Protein AF-A0A843L554-F1 (afdb_monomer)

pLDDT: mean 90.58, std 11.45, range [27.89, 98.12]

Radius of gyration: 24.34 Å; Cα contacts (8 Å, |Δi|>4): 658; chains: 1; bounding box: 63×34×76 Å

Structure (mmCIF, N/CA/C/O backbone):
data_AF-A0A843L554-F1
#
_entry.id   AF-A0A843L554-F1
#
loop_
_atom_site.group_PDB
_atom_site.id
_atom_site.type_symbol
_atom_site.label_atom_id
_atom_site.label_alt_id
_atom_site.label_comp_id
_atom_site.label_asym_id
_atom_site.label_entity_id
_atom_site.label_seq_id
_atom_site.pdbx_PDB_ins_code
_atom_site.Cartn_x
_atom_site.Cartn_y
_atom_site.Cartn_z
_atom_site.occupancy
_atom_site.B_iso_or_equiv
_atom_site.auth_seq_id
_atom_site.auth_comp_id
_atom_site.auth_asym_id
_atom_site.auth_atom_id
_atom_site.pdbx_PDB_model_num
ATOM 1 N N . MET A 1 1 ? -17.858 -9.908 -24.065 1.00 27.89 1 MET A N 1
ATOM 2 C CA . MET A 1 1 ? -17.386 -8.551 -23.697 1.00 27.89 1 MET A CA 1
ATOM 3 C C . MET A 1 1 ? -17.899 -8.226 -22.299 1.00 27.89 1 MET A C 1
ATOM 5 O O . MET A 1 1 ? -19.102 -8.367 -22.094 1.00 27.89 1 MET A O 1
ATOM 9 N N . PRO A 1 2 ? -17.053 -7.865 -21.320 1.00 30.73 2 PRO A N 1
ATOM 10 C CA . PRO A 1 2 ? -17.548 -7.454 -20.011 1.00 30.73 2 PRO A CA 1
ATOM 11 C C . PRO A 1 2 ? -18.314 -6.136 -20.176 1.00 30.73 2 PRO A C 1
ATOM 13 O O . PRO A 1 2 ? -17.756 -5.142 -20.637 1.00 30.73 2 PRO A O 1
ATOM 16 N N . LYS A 1 3 ? -19.614 -6.155 -19.859 1.00 29.89 3 LYS A N 1
ATOM 17 C CA . LYS A 1 3 ? -20.485 -4.975 -19.901 1.00 29.89 3 LYS A CA 1
ATOM 18 C C . LYS A 1 3 ? -19.871 -3.886 -19.015 1.00 29.89 3 LYS A C 1
ATOM 20 O O . LYS A 1 3 ? -19.661 -4.121 -17.825 1.00 29.89 3 LYS A O 1
ATOM 25 N N . GLN A 1 4 ? -19.578 -2.715 -19.582 1.00 36.91 4 GLN A N 1
ATOM 26 C CA . GLN A 1 4 ? -19.238 -1.525 -18.802 1.00 36.91 4 GLN A CA 1
ATOM 27 C C . GLN A 1 4 ? -20.453 -1.182 -17.932 1.00 36.91 4 GLN A C 1
ATOM 29 O O . GLN A 1 4 ? -21.452 -0.666 -18.423 1.00 36.91 4 GLN A O 1
ATOM 34 N N . LYS A 1 5 ? -20.403 -1.540 -16.645 1.00 45.06 5 LYS A N 1
ATOM 35 C CA . LYS A 1 5 ? -21.434 -1.152 -15.680 1.00 45.06 5 LYS A CA 1
ATOM 36 C C . LYS A 1 5 ? -21.307 0.351 -15.453 1.00 45.06 5 LYS A C 1
ATOM 38 O O . LYS A 1 5 ? -20.218 0.824 -15.119 1.00 45.06 5 LYS A O 1
ATOM 43 N N . GLN A 1 6 ? -22.396 1.083 -15.691 1.00 42.22 6 GLN A N 1
ATOM 44 C CA . GLN A 1 6 ? -22.502 2.509 -15.387 1.00 42.22 6 GLN A CA 1
ATOM 45 C C . GLN A 1 6 ? -22.019 2.755 -13.954 1.00 42.22 6 GLN A C 1
ATOM 47 O O . GLN A 1 6 ? -22.401 2.056 -13.013 1.00 42.22 6 GLN A O 1
ATOM 52 N N . ARG A 1 7 ? -21.081 3.694 -13.818 1.00 51.69 7 ARG A N 1
ATOM 53 C CA . ARG A 1 7 ? -20.386 3.987 -12.568 1.00 51.69 7 ARG A CA 1
ATOM 54 C C . ARG A 1 7 ? -21.210 4.971 -11.749 1.00 51.69 7 ARG A C 1
ATOM 56 O O . ARG A 1 7 ? -20.863 6.146 -11.693 1.00 51.69 7 ARG A O 1
ATOM 63 N N . ASP A 1 8 ? -22.241 4.496 -11.064 1.00 51.75 8 ASP A N 1
ATOM 64 C CA . ASP A 1 8 ? -22.884 5.296 -10.019 1.00 51.75 8 ASP A CA 1
ATOM 65 C C . ASP A 1 8 ? -21.956 5.405 -8.800 1.00 51.75 8 ASP A C 1
ATOM 67 O O . ASP A 1 8 ? -22.099 4.707 -7.795 1.00 51.75 8 ASP A O 1
ATOM 71 N N . GLY A 1 9 ? -20.960 6.294 -8.896 1.00 57.72 9 GLY A N 1
ATOM 72 C CA . GLY A 1 9 ? -20.169 6.736 -7.750 1.00 57.72 9 GLY A CA 1
ATOM 73 C C . GLY A 1 9 ? -18.749 6.190 -7.594 1.00 57.72 9 GLY A C 1
ATOM 74 O O . GLY A 1 9 ? -18.181 6.339 -6.514 1.00 57.72 9 GLY A O 1
ATOM 75 N N . GLY A 1 10 ? -18.176 5.565 -8.628 1.00 65.19 10 GLY A N 1
ATOM 76 C CA . GLY A 1 10 ? -16.751 5.203 -8.652 1.00 65.19 10 GLY A CA 1
ATOM 77 C C . GLY A 1 10 ? -15.825 6.413 -8.836 1.00 65.19 10 GLY A C 1
ATOM 78 O O . GLY A 1 10 ? -16.311 7.544 -8.902 1.00 65.19 10 GLY A O 1
ATOM 79 N N . PRO A 1 11 ? -14.491 6.220 -8.938 1.00 70.12 11 PRO A N 1
ATOM 80 C CA . PRO A 1 11 ? -13.613 7.320 -9.320 1.00 70.12 11 PRO A CA 1
ATOM 81 C C . PRO A 1 11 ? -14.128 7.951 -10.622 1.00 70.12 11 PRO A C 1
ATOM 83 O O . PRO A 1 11 ? -14.521 7.229 -11.542 1.00 70.12 11 PRO A O 1
ATOM 86 N N . ILE A 1 12 ? -14.191 9.282 -10.621 1.00 74.50 12 ILE A N 1
ATOM 87 C CA . ILE A 1 12 ? -14.639 10.145 -11.710 1.00 74.50 12 ILE A CA 1
ATOM 88 C C . ILE A 1 12 ? -13.388 10.514 -12.485 1.00 74.50 12 ILE A C 1
ATOM 90 O O . ILE A 1 12 ? -12.468 11.111 -11.925 1.00 74.50 12 ILE A O 1
ATOM 94 N N . GLN A 1 13 ? -13.331 10.160 -13.756 1.00 74.06 13 GLN A N 1
ATOM 95 C CA . GLN A 1 13 ? -12.178 10.461 -14.578 1.00 74.06 13 GLN A CA 1
ATOM 96 C C . GLN A 1 13 ? -12.573 11.314 -15.763 1.00 74.06 13 GLN A C 1
ATOM 98 O O . GLN A 1 13 ? -13.576 11.059 -16.426 1.00 74.06 13 GLN A O 1
ATOM 103 N N . THR A 1 14 ? -11.746 12.314 -16.018 1.00 79.00 14 THR A N 1
ATOM 104 C CA . THR A 1 14 ? -11.766 13.096 -17.244 1.00 79.00 14 THR A CA 1
ATOM 105 C C . THR A 1 14 ? -10.418 12.943 -17.936 1.00 79.00 14 THR A C 1
ATOM 107 O O . THR A 1 14 ? -9.479 12.359 -17.388 1.00 79.00 14 THR A O 1
ATOM 110 N N . LYS A 1 15 ? -10.299 13.519 -19.132 1.00 76.06 15 LYS A N 1
ATOM 111 C CA . LYS A 1 15 ? -9.016 13.620 -19.837 1.00 76.06 15 LYS A CA 1
ATOM 112 C C . LYS A 1 15 ? -7.966 14.439 -19.077 1.00 76.06 15 LYS A C 1
ATOM 114 O O . LYS A 1 15 ? -6.781 14.244 -19.307 1.00 76.06 15 LYS A O 1
ATOM 119 N N . GLU A 1 16 ? -8.393 15.336 -18.189 1.00 83.75 16 GLU A N 1
ATOM 120 C CA . GLU A 1 16 ? -7.517 16.283 -17.485 1.00 83.75 16 GLU A CA 1
ATOM 121 C C . GLU A 1 16 ? -7.124 15.811 -16.083 1.00 83.75 16 GLU A C 1
ATOM 123 O O . GLU A 1 16 ? -6.050 16.148 -15.593 1.00 83.75 16 GLU A O 1
ATOM 128 N N . LYS A 1 17 ? -8.000 15.061 -15.402 1.00 85.94 17 LYS A N 1
ATOM 129 C CA . LYS A 1 17 ? -7.751 14.609 -14.030 1.00 85.94 17 LYS A CA 1
ATOM 130 C C . LYS A 1 17 ? -8.508 13.343 -13.665 1.00 85.94 17 LYS A C 1
ATOM 132 O O . LYS A 1 17 ? -9.655 13.132 -14.060 1.00 85.94 17 LYS A O 1
ATOM 137 N N . ALA A 1 18 ? -7.879 12.540 -12.814 1.00 85.69 18 ALA A N 1
ATOM 138 C CA . ALA A 1 18 ? -8.555 11.492 -12.066 1.00 85.69 18 ALA A CA 1
ATOM 139 C C . ALA A 1 18 ? -9.010 12.055 -10.713 1.00 85.69 18 ALA A C 1
ATOM 141 O O . ALA A 1 18 ? -8.246 12.732 -10.023 1.00 85.69 18 ALA A O 1
ATOM 142 N N . LYS A 1 19 ? -10.259 11.777 -10.337 1.00 87.81 19 LYS A N 1
ATOM 143 C CA . LYS A 1 19 ? -10.894 12.286 -9.122 1.00 87.81 19 LYS A CA 1
ATOM 144 C C . LYS A 1 19 ? -11.596 11.169 -8.362 1.00 87.81 19 LYS A C 1
ATOM 146 O O . LYS A 1 19 ? -12.221 10.284 -8.937 1.00 87.81 19 LYS A O 1
ATOM 151 N N . LEU A 1 20 ? -11.506 11.208 -7.041 1.00 85.56 20 LEU A N 1
ATOM 152 C CA . LEU A 1 20 ? -11.955 10.116 -6.185 1.00 85.56 20 LEU A CA 1
ATOM 153 C C . LEU A 1 20 ? -12.361 10.640 -4.812 1.00 85.56 20 LEU A C 1
ATOM 155 O O . LEU A 1 20 ? -11.555 11.275 -4.136 1.00 85.56 20 LEU A O 1
ATOM 159 N N . LEU A 1 21 ? -13.579 10.328 -4.370 1.00 88.12 21 LEU A N 1
ATOM 160 C CA . LEU A 1 21 ? -13.998 10.590 -2.996 1.00 88.12 21 LEU A CA 1
ATOM 161 C C . LEU A 1 21 ? -13.426 9.514 -2.070 1.00 88.12 21 LEU A C 1
ATOM 163 O O . LEU A 1 21 ? -13.753 8.334 -2.183 1.00 88.12 21 LEU A O 1
ATOM 167 N N . SER A 1 22 ? -12.581 9.914 -1.128 1.00 89.81 22 SER A N 1
ATOM 168 C CA . SER A 1 22 ? -12.061 9.015 -0.100 1.00 89.81 22 SER A CA 1
ATOM 169 C C . SER A 1 22 ? -11.801 9.777 1.190 1.00 89.81 22 SER A C 1
ATOM 171 O O . SER A 1 22 ? -11.958 10.995 1.260 1.00 89.81 22 SER A O 1
ATOM 173 N N . ILE A 1 23 ? -11.370 9.062 2.229 1.00 92.12 23 ILE A N 1
ATOM 174 C CA . ILE A 1 23 ? -10.685 9.751 3.318 1.00 92.12 23 ILE A CA 1
ATOM 175 C C . ILE A 1 23 ? -9.334 10.260 2.798 1.00 92.12 23 ILE A C 1
ATOM 177 O O . ILE A 1 23 ? -8.691 9.596 1.977 1.00 92.12 23 ILE A O 1
ATOM 181 N N . ALA A 1 24 ? -8.919 11.426 3.270 1.00 90.69 24 ALA A N 1
ATOM 182 C CA . ALA A 1 24 ? -7.599 11.995 3.067 1.00 90.69 24 ALA A CA 1
ATOM 183 C C . ALA A 1 24 ? -7.011 12.324 4.437 1.00 90.69 24 ALA A C 1
ATOM 185 O O . ALA A 1 24 ? -7.675 12.946 5.269 1.00 90.69 24 ALA A O 1
ATOM 186 N N . ILE A 1 25 ? -5.781 11.870 4.668 1.00 92.62 25 ILE A N 1
ATOM 187 C CA . ILE A 1 25 ? -5.070 12.064 5.929 1.00 92.62 25 ILE A CA 1
ATOM 188 C C . ILE A 1 25 ? -3.929 13.051 5.688 1.00 92.62 25 ILE A C 1
ATOM 190 O O . ILE A 1 25 ? -3.092 12.830 4.811 1.00 92.62 25 ILE A O 1
ATOM 194 N N . ASP A 1 26 ? -3.922 14.144 6.445 1.00 93.62 26 ASP A N 1
ATOM 195 C CA . ASP A 1 26 ? -2.820 15.100 6.500 1.00 93.62 26 ASP A CA 1
ATOM 196 C C . ASP A 1 26 ? -1.695 14.510 7.359 1.00 93.62 26 ASP A C 1
ATOM 198 O O . ASP A 1 26 ? -1.799 14.425 8.584 1.00 93.62 26 ASP A O 1
ATOM 202 N N . GLU A 1 27 ? -0.619 14.077 6.704 1.00 90.81 27 GLU A N 1
ATOM 203 C CA . GLU A 1 27 ? 0.528 13.442 7.358 1.00 90.81 27 GLU A CA 1
ATOM 204 C C . GLU A 1 27 ? 1.276 14.380 8.309 1.00 90.81 27 GLU A C 1
ATOM 206 O O . GLU A 1 27 ? 1.895 13.894 9.249 1.00 90.81 27 GLU A O 1
ATOM 211 N N . LYS A 1 28 ? 1.188 15.705 8.118 1.00 93.56 28 LYS A N 1
ATOM 212 C CA . LYS A 1 28 ? 1.843 16.678 9.004 1.00 93.56 28 LYS A CA 1
ATOM 213 C C . LYS A 1 28 ? 1.089 16.860 10.321 1.00 93.56 28 LYS A C 1
ATOM 215 O O . LYS A 1 28 ? 1.696 17.204 11.328 1.00 93.56 28 LYS A O 1
ATOM 220 N N . ARG A 1 29 ? -0.232 16.644 10.320 1.00 95.69 29 ARG A N 1
ATOM 221 C CA . ARG A 1 29 ? -1.083 16.771 11.521 1.00 95.69 29 ARG A CA 1
ATOM 222 C C . ARG A 1 29 ? -1.339 15.444 12.221 1.00 95.69 29 ARG A C 1
ATOM 224 O O . ARG A 1 29 ? -1.590 15.419 13.423 1.00 95.69 29 ARG A O 1
ATOM 231 N N . CYS A 1 30 ? -1.350 14.346 11.471 1.00 94.44 30 CYS A N 1
ATOM 232 C CA . CYS A 1 30 ? -1.660 13.028 12.001 1.00 94.44 30 CYS A CA 1
ATOM 233 C C . CYS A 1 30 ? -0.537 12.536 12.924 1.00 94.44 30 CYS A C 1
ATOM 235 O O . CYS A 1 30 ? 0.555 12.211 12.469 1.00 94.44 30 CYS A O 1
ATOM 237 N N . ASP A 1 31 ? -0.841 12.378 14.210 1.00 92.81 31 ASP A N 1
ATOM 238 C CA . ASP A 1 31 ? 0.060 11.776 15.207 1.00 92.81 31 ASP A CA 1
ATOM 239 C C . ASP A 1 31 ? 0.169 10.242 15.100 1.00 92.81 31 ASP A C 1
ATOM 241 O O . ASP A 1 31 ? 0.882 9.593 15.872 1.00 92.81 31 ASP A O 1
ATOM 245 N N . LYS A 1 32 ? -0.577 9.652 14.154 1.00 93.62 32 LYS A N 1
ATOM 246 C CA . LYS A 1 32 ? -0.702 8.209 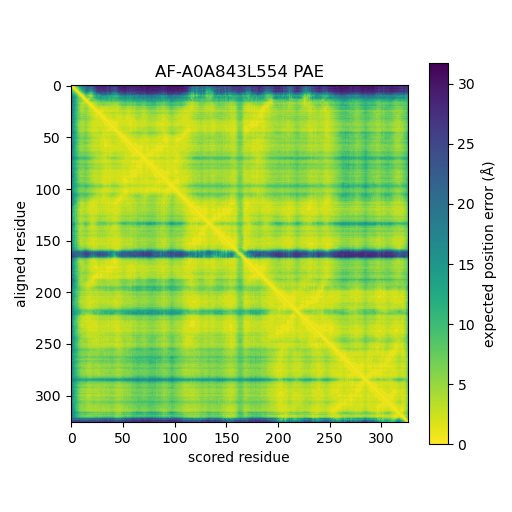13.935 1.00 93.62 32 LYS A CA 1
ATOM 247 C C . LYS A 1 32 ? -1.026 7.453 15.229 1.00 93.62 32 LYS A C 1
ATOM 249 O O . LYS A 1 32 ? -0.566 6.329 15.405 1.00 93.62 32 LYS A O 1
ATOM 254 N N . GLY A 1 33 ? -1.836 8.023 16.126 1.00 93.38 33 GLY A N 1
ATOM 255 C CA . GLY A 1 33 ? -2.210 7.352 17.375 1.00 93.38 33 GLY A CA 1
ATOM 256 C C . GLY A 1 33 ? -3.077 6.104 17.171 1.00 93.38 33 GLY A C 1
ATOM 257 O O . GLY A 1 33 ? -3.097 5.218 18.017 1.00 93.38 33 GLY A O 1
ATOM 258 N N . GLY A 1 34 ? -3.779 5.995 16.038 1.00 94.19 34 GLY A N 1
ATOM 259 C CA . GLY A 1 34 ? -4.582 4.816 15.682 1.00 94.19 34 GLY A CA 1
ATOM 260 C C . GLY A 1 34 ? -6.033 4.860 16.171 1.00 94.19 34 GLY A C 1
ATOM 261 O O . GLY A 1 34 ? -6.811 3.971 15.862 1.00 94.19 34 GLY A O 1
ATOM 262 N N . ARG A 1 35 ? -6.470 5.920 16.857 1.00 94.94 35 ARG A N 1
ATOM 263 C CA . ARG A 1 35 ? -7.858 6.065 17.348 1.00 94.94 35 ARG A CA 1
ATOM 264 C C . ARG A 1 35 ? -8.930 5.803 16.278 1.00 94.94 35 ARG A C 1
ATOM 266 O O . ARG A 1 35 ? -9.942 5.164 16.541 1.00 94.94 35 ARG A O 1
ATOM 273 N N . CYS A 1 36 ? -8.688 6.252 15.049 1.00 96.00 36 CYS A N 1
ATOM 274 C CA . CYS A 1 36 ? -9.594 6.059 13.919 1.00 96.00 36 CYS A CA 1
ATOM 275 C C . CYS A 1 36 ? -9.759 4.591 13.485 1.00 96.00 36 CYS A C 1
ATOM 277 O O . CYS A 1 36 ? -10.777 4.284 12.871 1.00 96.00 36 CYS A O 1
ATOM 279 N N . THR A 1 37 ? -8.817 3.689 13.804 1.00 94.50 37 THR A N 1
ATOM 280 C CA . THR A 1 37 ? -8.975 2.250 13.526 1.00 94.50 37 THR A CA 1
ATOM 281 C C . THR A 1 37 ? -10.014 1.611 14.446 1.00 94.50 37 THR A C 1
ATOM 283 O O . THR A 1 37 ? -10.887 0.894 13.963 1.00 94.50 37 THR A O 1
ATOM 286 N N . TYR A 1 38 ? -9.998 1.962 15.739 1.00 95.25 38 TYR A N 1
ATOM 287 C CA . TYR A 1 38 ? -10.923 1.432 16.747 1.00 95.25 38 TYR A CA 1
ATOM 288 C C . TYR A 1 38 ? -12.379 1.731 16.384 1.00 95.25 38 TYR A C 1
ATOM 290 O O . TYR A 1 38 ? -13.228 0.847 16.357 1.00 95.25 38 TYR A O 1
ATOM 298 N N . TYR A 1 39 ? -12.641 2.986 16.019 1.00 96.06 39 TYR A N 1
ATOM 299 C CA . TYR A 1 39 ? -13.982 3.466 15.702 1.00 96.06 39 TYR A CA 1
ATOM 300 C C . TYR A 1 39 ? -14.407 3.217 14.250 1.00 96.06 39 TYR A C 1
ATOM 302 O O . TYR A 1 39 ? -15.499 3.625 13.866 1.00 96.06 39 TYR A O 1
ATOM 310 N N . CYS A 1 40 ? -13.576 2.598 13.403 1.00 94.75 40 CYS A N 1
ATOM 311 C CA . CYS A 1 40 ? -13.951 2.352 12.014 1.00 94.75 40 CYS A CA 1
ATOM 312 C C . CYS A 1 40 ? -14.879 1.126 11.916 1.00 94.75 40 CYS A C 1
ATOM 314 O O . CYS A 1 40 ? -14.382 -0.003 11.952 1.00 94.75 40 CYS A O 1
ATOM 316 N N . PRO A 1 41 ? -16.197 1.292 11.672 1.00 91.81 41 PRO A N 1
ATOM 317 C CA . PRO A 1 41 ? -17.124 0.156 11.657 1.00 91.81 41 PRO A CA 1
ATOM 318 C C . PRO A 1 41 ? -16.819 -0.822 10.518 1.00 91.81 41 PRO A C 1
ATOM 320 O O . PRO A 1 41 ? -17.031 -2.024 10.632 1.00 91.81 41 PRO A O 1
ATOM 323 N N . ALA A 1 42 ? -16.269 -0.313 9.415 1.00 91.56 42 ALA A N 1
ATOM 324 C CA . ALA A 1 42 ? -15.927 -1.116 8.252 1.00 91.56 42 ALA A CA 1
ATOM 325 C C . ALA A 1 42 ? -14.505 -1.706 8.313 1.00 91.56 42 ALA A C 1
ATOM 327 O O . ALA A 1 42 ? -14.081 -2.344 7.350 1.00 91.56 42 ALA A O 1
ATOM 328 N N . LYS A 1 43 ? -13.739 -1.455 9.390 1.00 92.44 43 LYS A N 1
ATOM 329 C CA . LYS A 1 43 ? -12.295 -1.754 9.513 1.00 92.44 43 LYS A CA 1
ATOM 330 C C . LYS A 1 43 ? -11.497 -1.377 8.256 1.00 92.44 43 LYS A C 1
ATOM 332 O O . LYS A 1 43 ? -10.663 -2.128 7.762 1.00 92.44 43 LYS A O 1
ATOM 337 N N . ALA A 1 44 ? -11.825 -0.224 7.681 1.00 93.88 44 ALA A N 1
ATOM 338 C CA . ALA A 1 44 ? -11.246 0.284 6.440 1.00 93.88 44 ALA A CA 1
ATOM 339 C C . ALA A 1 44 ? -9.915 1.013 6.646 1.00 93.88 44 ALA A C 1
ATOM 341 O O . ALA A 1 44 ? -9.332 1.496 5.677 1.00 93.88 44 ALA A O 1
ATOM 342 N N . ILE A 1 45 ? -9.472 1.126 7.895 1.00 94.19 45 ILE A N 1
ATOM 343 C CA . ILE A 1 45 ? -8.216 1.729 8.308 1.00 94.19 45 ILE A CA 1
ATOM 344 C C . ILE A 1 45 ? -7.473 0.636 9.069 1.00 94.19 45 ILE A C 1
ATOM 346 O O . ILE A 1 45 ? -8.000 0.093 10.034 1.00 94.19 45 ILE A O 1
ATOM 350 N N . LYS A 1 46 ? -6.287 0.274 8.594 1.00 91.00 46 LYS A N 1
ATOM 351 C CA . LYS A 1 46 ? -5.383 -0.663 9.249 1.00 91.00 46 LYS A CA 1
ATOM 352 C C . LYS A 1 46 ? -4.312 0.143 9.969 1.00 91.00 46 LYS A C 1
ATOM 354 O O . LYS A 1 46 ? -3.790 1.117 9.431 1.00 91.00 46 LYS A O 1
ATOM 359 N N . TYR A 1 47 ? -4.000 -0.281 11.181 1.00 91.81 47 TYR A N 1
ATOM 360 C CA . TYR A 1 47 ? -3.016 0.353 12.034 1.00 91.81 47 TYR A CA 1
ATOM 361 C C . TYR A 1 47 ? -1.970 -0.677 12.434 1.00 91.81 47 TYR A C 1
ATOM 363 O O . TYR A 1 47 ? -2.327 -1.795 12.801 1.00 91.81 47 TYR A O 1
ATOM 371 N N . GLU A 1 48 ? -0.703 -0.306 12.321 1.00 93.00 48 GLU A N 1
ATOM 372 C CA . GLU A 1 48 ? 0.432 -1.109 12.757 1.00 93.00 48 GLU A CA 1
ATOM 373 C C . GLU A 1 48 ? 1.278 -0.253 13.690 1.00 93.00 48 GLU A C 1
ATOM 375 O O . GLU A 1 48 ? 1.596 0.896 13.372 1.00 93.00 48 GLU A O 1
ATOM 380 N N . ALA A 1 49 ? 1.611 -0.801 14.851 1.00 95.25 49 ALA A N 1
ATOM 381 C CA . ALA A 1 49 ? 2.446 -0.147 15.838 1.00 95.25 49 ALA A CA 1
ATOM 382 C C . ALA A 1 49 ? 3.329 -1.173 16.548 1.00 95.25 49 ALA A C 1
ATOM 384 O O . ALA A 1 49 ? 3.022 -2.367 16.530 1.00 95.25 49 ALA A O 1
ATOM 385 N N . THR A 1 50 ? 4.407 -0.711 17.184 1.00 96.19 50 THR A N 1
ATOM 386 C CA . THR A 1 50 ? 5.238 -1.543 18.064 1.00 96.19 50 THR A CA 1
ATOM 387 C C . THR A 1 50 ? 4.346 -2.220 19.115 1.00 96.19 50 THR A C 1
ATOM 389 O O . THR A 1 50 ? 3.725 -1.509 19.912 1.00 96.19 50 THR A O 1
ATOM 392 N N . PRO A 1 51 ? 4.229 -3.562 19.126 1.00 95.62 51 PRO A N 1
ATOM 393 C CA . PRO A 1 51 ? 3.283 -4.254 19.997 1.00 95.62 51 PRO A CA 1
ATOM 394 C C . PRO A 1 51 ? 3.539 -3.968 21.478 1.00 95.62 51 PRO A C 1
ATOM 396 O O . PRO A 1 51 ? 4.682 -3.938 21.924 1.00 95.62 51 PRO A O 1
ATOM 399 N N . GLY A 1 52 ? 2.472 -3.776 22.255 1.00 95.88 52 GLY A N 1
ATOM 400 C CA . GLY A 1 52 ? 2.576 -3.602 23.704 1.00 95.88 52 GLY A CA 1
ATOM 401 C C . GLY A 1 52 ? 3.014 -2.210 24.163 1.00 95.88 52 GLY A C 1
ATOM 402 O O . GLY A 1 52 ? 3.156 -2.002 25.367 1.00 95.88 52 GLY A O 1
ATOM 403 N N . VAL A 1 53 ? 3.185 -1.252 23.246 1.00 97.00 53 VAL A N 1
ATOM 404 C CA . VAL A 1 53 ? 3.578 0.131 23.559 1.00 97.00 53 VAL A CA 1
ATOM 405 C C . VAL A 1 53 ? 2.408 1.091 23.347 1.00 97.00 53 VAL A C 1
ATOM 407 O O . VAL A 1 53 ? 1.670 1.008 22.366 1.00 97.00 53 VAL A O 1
ATOM 410 N N . CYS A 1 54 ? 2.192 2.020 24.276 1.00 96.25 54 CYS A N 1
ATOM 411 C CA . CYS A 1 54 ? 1.092 2.973 24.195 1.00 96.25 54 CYS A CA 1
ATOM 412 C C . CYS A 1 54 ? 1.259 3.896 22.984 1.00 96.25 54 CYS A C 1
ATOM 414 O O . CYS A 1 54 ? 2.291 4.536 22.791 1.00 96.25 54 CYS A O 1
ATOM 416 N N . THR A 1 55 ? 0.198 4.018 22.192 1.00 94.94 55 THR A N 1
ATOM 417 C CA . THR A 1 55 ? 0.192 4.849 20.984 1.00 94.94 55 THR A CA 1
ATOM 418 C C . THR A 1 55 ? -0.478 6.202 21.185 1.00 94.94 55 THR A C 1
ATOM 420 O O . THR A 1 55 ? -0.594 6.972 20.238 1.00 94.94 55 THR A O 1
ATOM 423 N N . HIS A 1 56 ? -0.929 6.499 22.409 1.00 94.12 56 HIS A N 1
ATOM 424 C CA . HIS A 1 56 ? -1.703 7.701 22.734 1.00 94.12 56 HIS A CA 1
ATOM 425 C C . HIS A 1 56 ? -2.987 7.841 21.886 1.00 94.12 56 HIS A C 1
ATOM 427 O O . HIS A 1 56 ? -3.390 8.935 21.508 1.00 94.12 56 HIS A O 1
ATOM 433 N N . CYS A 1 57 ? -3.656 6.718 21.582 1.00 94.25 57 CYS A N 1
ATOM 434 C CA . CYS A 1 57 ? -4.964 6.713 20.906 1.00 94.25 57 CYS A CA 1
ATOM 435 C C . CYS A 1 57 ? -6.131 7.176 21.796 1.00 94.25 57 CYS A C 1
ATOM 437 O O . CYS A 1 57 ? -7.219 7.475 21.291 1.00 94.25 57 CYS A O 1
ATOM 439 N N . ASP A 1 58 ? -5.921 7.171 23.114 1.00 95.06 58 ASP A N 1
ATOM 440 C CA . ASP A 1 58 ? -6.895 7.493 24.158 1.00 95.06 58 ASP A CA 1
ATOM 441 C C . ASP A 1 58 ? -8.200 6.677 24.118 1.00 95.06 58 ASP A C 1
ATOM 443 O O . ASP A 1 58 ? -9.197 7.083 24.703 1.00 95.06 58 ASP A O 1
ATOM 447 N N . VAL A 1 59 ? -8.214 5.505 23.476 1.00 96.62 59 VAL A N 1
ATOM 448 C CA . VAL A 1 59 ? -9.379 4.599 23.525 1.00 96.62 59 VAL A CA 1
ATOM 449 C C . VAL A 1 59 ? -9.662 4.172 24.968 1.00 96.62 59 VAL A C 1
ATOM 451 O O . VAL A 1 59 ? -10.806 4.168 25.403 1.00 96.62 59 VAL A O 1
ATOM 454 N N . CYS A 1 60 ? -8.613 3.907 25.756 1.00 97.19 60 CYS A N 1
ATOM 455 C CA . CYS A 1 60 ? -8.738 3.576 27.176 1.00 97.19 60 CYS A CA 1
ATOM 456 C C . CYS A 1 60 ? -9.395 4.689 28.011 1.00 97.19 60 CYS A C 1
ATOM 458 O O . CYS A 1 60 ? -10.055 4.379 28.999 1.00 97.19 60 CYS A O 1
ATOM 460 N N . MET A 1 61 ? -9.227 5.958 27.620 1.00 96.94 61 MET A N 1
ATOM 461 C CA . MET A 1 61 ? -9.905 7.094 28.247 1.00 96.94 61 MET A CA 1
ATOM 462 C C . MET A 1 61 ? -11.402 7.071 27.933 1.00 96.94 61 MET A C 1
ATOM 464 O O . MET A 1 61 ? -12.201 7.250 28.845 1.00 96.94 61 MET A O 1
ATOM 468 N N . ASP A 1 62 ? -11.779 6.803 26.681 1.00 95.94 62 ASP A N 1
ATOM 469 C CA . ASP A 1 62 ? -13.188 6.793 26.264 1.00 95.94 62 ASP A CA 1
ATOM 470 C C . ASP A 1 62 ? -13.996 5.682 26.943 1.00 95.94 62 ASP A C 1
ATOM 472 O O . ASP A 1 62 ? -15.151 5.879 27.306 1.00 95.94 62 ASP A O 1
ATOM 476 N N . VAL A 1 63 ? -13.386 4.507 27.118 1.00 97.12 63 VAL A N 1
ATOM 477 C CA . VAL A 1 63 ? -14.057 3.317 27.667 1.00 97.12 63 VAL A CA 1
ATOM 478 C C . VAL A 1 63 ? -13.960 3.217 29.193 1.00 97.12 63 VAL A C 1
ATOM 480 O O . VAL A 1 63 ? -14.383 2.216 29.773 1.00 97.12 63 VAL A O 1
ATOM 483 N N . CYS A 1 64 ? -13.355 4.202 29.867 1.00 98.00 64 CYS A N 1
ATOM 484 C CA . CYS A 1 64 ? -13.208 4.186 31.319 1.00 98.00 64 CYS A CA 1
ATOM 485 C C . CYS A 1 64 ? -14.513 4.644 32.001 1.00 98.00 64 CYS A C 1
ATOM 487 O O . CYS A 1 64 ? -14.807 5.839 31.981 1.00 98.00 64 CYS A O 1
ATOM 489 N N . PRO A 1 65 ? -15.261 3.755 32.685 1.00 97.12 65 PRO A N 1
ATOM 490 C CA . PRO A 1 65 ? -16.589 4.089 33.216 1.00 97.12 65 PRO A CA 1
ATOM 491 C C . PRO A 1 65 ? -16.557 5.101 34.369 1.00 97.12 65 PRO A C 1
ATOM 493 O O . PRO A 1 65 ? -17.553 5.750 34.657 1.00 97.12 65 PRO A O 1
ATOM 496 N N . VAL A 1 66 ? -15.407 5.234 35.031 1.00 97.81 66 VAL A N 1
ATOM 497 C CA . VAL A 1 66 ? -15.198 6.106 36.199 1.00 97.81 66 VAL A CA 1
ATOM 498 C C . VAL A 1 66 ? -14.286 7.297 35.886 1.00 97.81 66 VAL A C 1
ATOM 500 O O . VAL A 1 66 ? -13.867 8.017 36.788 1.00 97.81 66 VAL A O 1
ATOM 503 N N . GLY A 1 67 ? -13.919 7.490 34.611 1.00 97.19 67 GLY A N 1
ATOM 504 C CA . GLY A 1 67 ? -13.061 8.602 34.188 1.00 97.19 67 GLY A CA 1
ATOM 505 C C . GLY A 1 67 ? -11.673 8.622 34.844 1.00 97.19 67 GLY A C 1
ATOM 506 O O . GLY A 1 67 ? -11.073 9.687 34.981 1.00 97.19 67 GLY A O 1
ATOM 507 N N . ALA A 1 68 ? -11.157 7.462 35.260 1.00 98.12 68 ALA A N 1
ATOM 508 C CA . ALA A 1 68 ? -9.861 7.327 35.925 1.00 98.12 68 ALA A CA 1
ATOM 509 C C . ALA A 1 68 ? -8.660 7.466 34.972 1.00 98.12 68 ALA A C 1
ATOM 511 O O . ALA A 1 68 ? -7.529 7.452 35.438 1.00 98.12 68 ALA A O 1
ATOM 512 N N . ILE A 1 69 ? -8.861 7.568 33.653 1.00 97.75 69 ILE A N 1
ATOM 513 C CA . ILE A 1 69 ? -7.765 7.626 32.675 1.00 97.75 69 ILE A CA 1
ATOM 514 C C . ILE A 1 69 ? -7.790 8.955 31.921 1.00 97.75 69 ILE A C 1
ATOM 516 O O . ILE A 1 69 ? -8.800 9.298 31.312 1.00 97.75 69 ILE A O 1
ATOM 520 N N . LYS A 1 70 ? -6.665 9.678 31.912 1.00 95.19 70 LYS A N 1
ATOM 521 C CA . LYS A 1 70 ? -6.452 10.900 31.113 1.00 95.19 70 LYS A CA 1
ATOM 522 C C . LYS A 1 70 ? -5.027 10.946 30.573 1.00 95.19 70 LYS A C 1
ATOM 524 O O . LYS A 1 70 ? -4.091 10.679 31.316 1.00 95.19 70 LYS A O 1
ATOM 529 N N . ASN A 1 71 ? -4.854 11.309 29.299 1.00 90.19 71 ASN A N 1
ATOM 530 C CA . ASN A 1 71 ? -3.544 11.478 28.644 1.00 90.19 71 ASN A CA 1
ATOM 531 C C . ASN A 1 71 ? -2.579 10.292 28.862 1.00 90.19 71 ASN A C 1
ATOM 533 O O . ASN A 1 71 ? -1.390 10.481 29.119 1.00 90.19 71 ASN A O 1
ATOM 537 N N . SER A 1 72 ? -3.089 9.058 28.809 1.00 91.69 72 SER A N 1
ATOM 538 C CA . SER A 1 72 ? -2.325 7.841 29.132 1.00 91.69 72 SER A CA 1
ATOM 539 C C . SER A 1 72 ? -1.777 7.778 30.574 1.00 91.69 72 SER A C 1
ATOM 541 O O . SER A 1 72 ? -0.726 7.178 30.813 1.00 91.69 72 SER A O 1
ATOM 543 N N . PHE A 1 73 ? -2.463 8.381 31.546 1.00 95.44 73 PHE A N 1
ATOM 544 C CA . PHE A 1 73 ? -2.210 8.242 32.985 1.00 95.44 73 PHE A CA 1
ATOM 545 C C . PHE A 1 73 ? -3.457 7.711 33.693 1.00 95.44 73 PHE A C 1
ATOM 547 O O . PHE A 1 73 ? -4.572 8.056 33.305 1.00 95.44 73 PHE A O 1
ATOM 554 N N . ILE A 1 74 ? -3.257 6.872 34.714 1.00 97.25 74 ILE A N 1
ATOM 555 C CA . ILE A 1 74 ? -4.325 6.249 35.505 1.00 97.25 74 ILE A CA 1
ATOM 556 C C . ILE A 1 74 ? -4.334 6.882 36.899 1.00 97.25 74 ILE A C 1
ATOM 558 O O . ILE A 1 74 ? -3.334 6.836 37.610 1.00 97.25 74 ILE A O 1
ATOM 562 N N . ASP A 1 75 ? -5.472 7.445 37.288 1.00 97.75 75 ASP A N 1
ATOM 563 C CA . ASP A 1 75 ? -5.786 7.859 38.650 1.00 97.75 75 ASP A CA 1
ATOM 564 C C . ASP A 1 75 ? -6.222 6.629 39.458 1.00 97.75 75 ASP A C 1
ATOM 566 O O . ASP A 1 75 ? -7.340 6.119 39.336 1.00 97.75 75 ASP A O 1
ATOM 570 N N . TYR A 1 76 ? -5.308 6.134 40.286 1.00 96.75 76 TYR A N 1
ATOM 571 C CA . TYR A 1 76 ? -5.518 4.957 41.122 1.00 96.75 76 TYR A CA 1
ATOM 572 C C . TYR A 1 76 ? -6.461 5.179 42.307 1.00 96.75 76 TYR A C 1
ATOM 574 O O . TYR A 1 76 ? -6.901 4.186 42.887 1.00 96.75 76 TYR A O 1
ATOM 582 N N . GLY A 1 77 ? -6.781 6.433 42.647 1.00 97.31 77 GLY A N 1
ATOM 583 C CA . GLY A 1 77 ? -7.812 6.761 43.631 1.00 97.31 77 GLY A CA 1
ATOM 584 C C . GLY A 1 77 ? -9.225 6.595 43.070 1.00 97.31 77 GLY A C 1
ATOM 585 O O . GLY A 1 77 ? -10.151 6.299 43.816 1.00 97.31 77 GLY A O 1
ATOM 586 N N . LYS A 1 78 ? -9.392 6.726 41.746 1.00 97.44 78 LYS A N 1
ATOM 587 C CA . LYS A 1 78 ? -10.676 6.521 41.048 1.00 97.44 78 LYS A CA 1
ATOM 588 C C . LYS A 1 78 ? -10.812 5.154 40.391 1.00 97.44 78 LYS A C 1
ATOM 590 O O . LYS A 1 78 ? -11.921 4.714 40.104 1.00 97.44 78 LYS A O 1
ATOM 595 N N . CYS A 1 79 ? -9.699 4.501 40.070 1.00 97.75 79 CYS A N 1
ATOM 596 C CA . CYS A 1 79 ? -9.706 3.244 39.335 1.00 97.75 79 CYS A CA 1
ATOM 597 C C . CYS A 1 79 ? -10.387 2.121 40.133 1.00 97.75 79 CYS A C 1
ATOM 599 O O . CYS A 1 79 ? -9.908 1.724 41.189 1.00 97.75 79 CYS A O 1
ATOM 601 N N . VAL A 1 80 ? -11.451 1.549 39.566 1.00 96.69 80 VAL A N 1
ATOM 602 C CA . VAL A 1 80 ? -12.184 0.403 40.138 1.00 96.69 80 VAL A CA 1
ATOM 603 C C . VAL A 1 80 ? -11.717 -0.955 39.593 1.00 96.69 80 VAL A C 1
ATOM 605 O O . VAL A 1 80 ? -12.413 -1.951 39.737 1.00 96.69 80 VAL A O 1
ATOM 608 N N . SER A 1 81 ? -10.578 -0.999 38.891 1.00 96.25 81 SER A N 1
ATOM 609 C CA . SER A 1 81 ? -9.983 -2.228 38.332 1.00 96.25 81 SER A CA 1
ATOM 610 C C . SER A 1 81 ? -10.940 -3.124 37.518 1.00 96.25 81 SER A C 1
ATOM 612 O O . SER A 1 81 ? -10.817 -4.339 37.518 1.00 96.25 81 SER A O 1
ATOM 614 N N . CYS A 1 82 ? -11.864 -2.543 36.743 1.00 96.81 82 CYS A N 1
ATOM 615 C CA . CYS A 1 82 ? -12.771 -3.304 35.860 1.00 96.81 82 CYS A CA 1
ATOM 616 C C . CYS A 1 82 ? -12.095 -3.897 34.601 1.00 96.81 82 CYS A C 1
ATOM 618 O O . CYS A 1 82 ? -12.711 -4.648 33.838 1.00 96.81 82 CYS A O 1
ATOM 620 N N . TYR A 1 83 ? -10.841 -3.501 34.347 1.00 97.56 83 TYR A N 1
ATOM 621 C CA . TYR A 1 83 ? -9.988 -3.923 33.229 1.00 97.56 83 TYR A CA 1
ATOM 622 C C . TYR A 1 83 ? -10.553 -3.701 31.811 1.00 97.56 83 TYR A C 1
ATOM 624 O O . TYR A 1 83 ? -9.996 -4.214 30.843 1.00 97.56 83 TYR A O 1
ATOM 632 N N . THR A 1 84 ? -11.592 -2.875 31.638 1.00 97.94 84 THR A N 1
ATOM 633 C CA . THR A 1 84 ? -12.100 -2.504 30.302 1.00 97.94 84 THR A CA 1
ATOM 634 C C . THR A 1 84 ? -11.014 -1.850 29.447 1.00 97.94 84 THR A C 1
ATOM 636 O O . THR A 1 84 ? -10.848 -2.208 28.289 1.00 97.94 84 THR A O 1
ATOM 639 N N . CYS A 1 85 ? -10.199 -0.963 30.029 1.00 97.50 85 CYS A N 1
ATOM 640 C CA . CYS A 1 85 ? -9.080 -0.340 29.316 1.00 97.50 85 CYS A CA 1
ATOM 641 C C . CYS A 1 85 ? -8.088 -1.362 28.739 1.00 97.50 85 CYS A C 1
ATOM 643 O O . CYS A 1 85 ? -7.572 -1.142 27.647 1.00 97.50 85 CYS A O 1
ATOM 645 N N . LEU A 1 86 ? -7.851 -2.473 29.446 1.00 97.31 86 LEU A N 1
ATOM 646 C CA . LEU A 1 86 ? -6.988 -3.561 28.996 1.00 97.31 86 LEU A CA 1
ATOM 647 C C . LEU A 1 86 ? -7.615 -4.294 27.808 1.00 97.31 86 LEU A C 1
ATOM 649 O O . LEU A 1 86 ? -6.948 -4.457 26.791 1.00 97.31 86 LEU A O 1
ATOM 653 N N . ARG A 1 87 ? -8.899 -4.672 27.903 1.00 96.88 87 ARG A N 1
ATOM 654 C CA . ARG A 1 87 ? -9.615 -5.386 26.826 1.00 96.88 87 ARG A CA 1
ATOM 655 C C . ARG A 1 87 ? -9.748 -4.567 25.542 1.00 96.88 87 ARG A C 1
ATOM 657 O O . ARG A 1 87 ? -9.660 -5.120 24.454 1.00 96.88 87 ARG A O 1
ATOM 664 N N . GLU A 1 88 ? -9.942 -3.259 25.673 1.00 97.12 88 GLU A N 1
ATOM 665 C CA . GLU A 1 88 ? -10.179 -2.351 24.543 1.00 97.12 88 GLU A CA 1
ATOM 666 C C . GLU A 1 88 ? -8.887 -1.725 23.984 1.00 97.12 88 GLU A C 1
ATOM 668 O O . GLU A 1 88 ? -8.924 -0.926 23.044 1.00 97.12 88 GLU A O 1
ATOM 673 N N . CYS A 1 89 ? -7.717 -2.041 24.551 1.00 96.19 89 CYS A N 1
ATOM 674 C CA . CYS A 1 89 ? -6.459 -1.462 24.097 1.00 96.19 89 CYS A CA 1
ATOM 675 C C . CYS A 1 89 ? -6.071 -1.992 22.708 1.00 96.19 89 CYS A C 1
ATOM 677 O O . CYS A 1 89 ? -5.572 -3.104 22.571 1.00 96.19 89 CYS A O 1
ATOM 679 N N . ILE A 1 90 ? -6.190 -1.149 21.677 1.00 94.25 90 ILE A N 1
ATOM 680 C CA . ILE A 1 90 ? -5.913 -1.530 20.278 1.00 94.25 90 ILE A CA 1
ATOM 681 C C . ILE A 1 90 ? -4.478 -1.977 19.977 1.00 94.25 90 ILE A C 1
ATOM 683 O O . ILE A 1 90 ? -4.228 -2.483 18.887 1.00 94.25 90 ILE A O 1
ATOM 687 N N . ASN A 1 91 ? -3.540 -1.750 20.898 1.00 95.38 91 ASN A N 1
ATOM 688 C CA . ASN A 1 91 ? -2.138 -2.129 20.739 1.00 95.38 91 ASN A CA 1
ATOM 689 C C . ASN A 1 91 ? -1.611 -2.988 21.901 1.00 95.38 91 ASN A C 1
ATOM 691 O O . ASN A 1 91 ? -0.401 -3.111 22.072 1.00 95.38 91 ASN A O 1
ATOM 695 N N . ASN A 1 92 ? -2.505 -3.545 22.732 1.00 95.62 92 ASN A N 1
ATOM 696 C CA . ASN A 1 92 ? -2.154 -4.375 23.895 1.00 95.62 92 ASN A CA 1
ATOM 697 C C . ASN A 1 92 ? -1.138 -3.720 24.853 1.00 95.62 92 ASN A C 1
ATOM 699 O O . ASN A 1 92 ? -0.331 -4.390 25.488 1.00 95.62 92 ASN A O 1
ATOM 703 N N . ALA A 1 93 ? -1.164 -2.392 24.958 1.00 97.31 93 ALA A N 1
ATOM 704 C CA . ALA A 1 93 ? -0.205 -1.607 25.730 1.00 97.31 93 ALA A CA 1
ATOM 705 C C . ALA A 1 93 ? -0.519 -1.514 27.229 1.00 97.31 93 ALA A C 1
ATOM 707 O O . ALA A 1 93 ? 0.125 -0.749 27.944 1.00 97.31 93 ALA A O 1
ATOM 708 N N . ILE A 1 94 ? -1.538 -2.226 27.708 1.00 97.69 94 ILE A N 1
ATOM 709 C CA . ILE A 1 94 ? -1.965 -2.190 29.106 1.00 97.69 94 ILE A CA 1
ATOM 710 C C . ILE A 1 94 ? -1.779 -3.581 29.702 1.00 97.69 94 ILE A C 1
ATOM 712 O O . ILE A 1 94 ? -2.339 -4.552 29.202 1.00 97.69 94 ILE A O 1
ATOM 716 N N . THR A 1 95 ? -0.992 -3.657 30.771 1.00 97.06 95 THR A N 1
ATOM 717 C CA . THR A 1 95 ? -0.693 -4.883 31.526 1.00 97.06 95 THR A CA 1
ATOM 718 C C . THR A 1 95 ? -1.237 -4.777 32.948 1.00 97.06 95 THR A C 1
ATOM 720 O O . THR A 1 95 ? -1.741 -3.725 33.338 1.00 97.06 95 THR A O 1
ATOM 723 N N . ILE A 1 96 ? -1.175 -5.861 33.724 1.00 97.12 96 ILE A N 1
ATOM 724 C CA . ILE A 1 96 ? -1.562 -5.862 35.140 1.00 97.12 96 ILE A CA 1
ATOM 725 C C . ILE A 1 96 ? -0.291 -5.935 35.989 1.00 97.12 96 ILE A C 1
ATOM 727 O O . ILE A 1 96 ? 0.537 -6.818 35.777 1.00 97.12 96 ILE A O 1
ATOM 731 N N . LYS A 1 97 ? -0.152 -5.017 36.948 1.00 94.88 97 LYS A N 1
ATOM 732 C CA . LYS A 1 97 ? 0.889 -5.012 37.988 1.00 94.88 97 LYS A CA 1
ATOM 733 C C . LYS A 1 97 ? 0.211 -4.770 39.331 1.00 94.88 97 LYS A C 1
ATOM 735 O O . LYS A 1 97 ? -0.602 -3.855 39.425 1.00 94.88 97 LYS A O 1
ATOM 740 N N . ASP A 1 98 ? 0.473 -5.619 40.322 1.00 94.38 98 ASP A N 1
ATOM 741 C CA . ASP A 1 98 ? -0.135 -5.532 41.662 1.00 94.38 98 ASP A CA 1
ATOM 742 C C . ASP A 1 98 ? -1.668 -5.384 41.618 1.00 94.38 98 ASP A C 1
ATOM 744 O O . ASP A 1 98 ? -2.262 -4.497 42.230 1.00 94.38 98 ASP A O 1
ATOM 748 N N . HIS A 1 99 ? -2.316 -6.226 40.803 1.00 94.06 99 HIS A N 1
ATOM 749 C CA . HIS A 1 99 ? -3.764 -6.217 40.542 1.00 94.06 99 HIS A CA 1
ATOM 750 C C . HIS A 1 99 ? -4.323 -4.910 39.943 1.00 94.06 99 HIS A C 1
ATOM 752 O O . HIS A 1 99 ? -5.541 -4.737 39.849 1.00 94.06 99 HIS A O 1
ATOM 758 N N . ARG A 1 100 ? -3.470 -3.994 39.472 1.00 95.50 100 ARG A N 1
ATOM 759 C CA . ARG A 1 100 ? -3.865 -2.719 38.859 1.00 95.50 100 ARG A CA 1
ATOM 760 C C . ARG A 1 100 ? -3.445 -2.648 37.386 1.00 95.50 100 ARG A C 1
ATOM 762 O O . ARG A 1 100 ? -2.401 -3.186 37.015 1.00 95.50 100 ARG A O 1
ATOM 769 N N . PRO A 1 101 ? -4.243 -1.999 36.518 1.00 97.44 101 PRO A N 1
ATOM 770 C CA . PRO A 1 101 ? -3.842 -1.759 35.137 1.00 97.44 101 PRO A CA 1
ATOM 771 C C . PRO A 1 101 ? -2.650 -0.796 35.080 1.00 97.44 101 PRO A C 1
ATOM 773 O O . PRO A 1 101 ? -2.639 0.221 35.766 1.00 97.44 101 PRO A O 1
ATOM 776 N N . PHE A 1 102 ? -1.682 -1.090 34.217 1.00 97.38 102 PHE A N 1
ATOM 777 C CA . PHE A 1 102 ? -0.477 -0.300 33.987 1.00 97.38 102 PHE A CA 1
ATOM 778 C C . PHE A 1 102 ? -0.286 -0.062 32.485 1.00 97.38 102 PHE A C 1
ATOM 780 O O . PHE A 1 102 ? -0.298 -1.009 31.700 1.00 97.38 102 PHE A O 1
ATOM 787 N N . ILE A 1 103 ? -0.109 1.199 32.077 1.00 97.44 103 ILE A N 1
ATOM 788 C CA . ILE A 1 103 ? 0.081 1.583 30.669 1.00 97.44 103 ILE A CA 1
ATOM 789 C C . ILE A 1 103 ? 1.576 1.584 30.341 1.00 97.44 103 ILE A C 1
ATOM 791 O O . ILE A 1 103 ? 2.324 2.428 30.834 1.00 97.44 103 ILE A O 1
ATOM 795 N N . ASN A 1 104 ? 1.996 0.681 29.461 1.00 96.75 104 ASN A N 1
ATOM 796 C CA . ASN A 1 104 ? 3.362 0.594 28.960 1.00 96.75 104 ASN A CA 1
ATOM 797 C C . ASN A 1 104 ? 3.631 1.743 27.983 1.00 96.75 104 ASN A C 1
ATOM 799 O O . ASN A 1 104 ? 3.019 1.821 26.918 1.00 96.75 104 ASN A O 1
ATOM 803 N N . LYS A 1 105 ? 4.542 2.649 28.340 1.00 95.00 105 LYS A N 1
ATOM 804 C CA . LYS A 1 105 ? 4.960 3.781 27.501 1.00 95.00 105 LYS A CA 1
ATOM 805 C C . LYS A 1 105 ? 6.328 3.497 26.892 1.00 95.00 105 LYS A C 1
ATOM 807 O O . LYS A 1 105 ? 7.122 2.767 27.475 1.00 95.00 105 LYS A O 1
ATOM 812 N N . GLY A 1 106 ? 6.592 4.094 25.739 1.00 92.94 106 GLY A N 1
ATOM 813 C CA . GLY A 1 106 ? 7.855 3.948 25.034 1.00 92.94 106 GLY A CA 1
ATOM 814 C C . GLY A 1 106 ? 7.762 4.494 23.620 1.00 92.94 106 GLY A C 1
ATOM 815 O O . GLY A 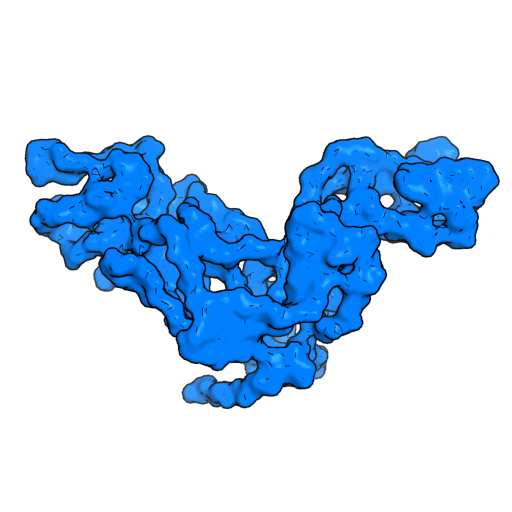1 106 ? 6.707 4.970 23.184 1.00 92.94 106 GLY A O 1
ATOM 816 N N . GLU A 1 107 ? 8.873 4.407 22.904 1.00 93.50 107 GLU A N 1
ATOM 817 C CA . GLU A 1 107 ? 8.891 4.690 21.479 1.00 93.50 107 GLU A CA 1
ATOM 818 C C . GLU A 1 107 ? 8.141 3.600 20.719 1.00 93.50 107 GLU A C 1
ATOM 820 O O . GLU A 1 107 ? 8.220 2.411 21.027 1.00 93.50 107 GLU A O 1
ATOM 825 N N . SER A 1 108 ? 7.369 4.025 19.727 1.00 91.38 108 SER A N 1
ATOM 826 C CA . SER A 1 108 ? 6.600 3.127 18.884 1.00 91.38 108 SER A CA 1
ATOM 827 C C . SER A 1 108 ? 6.734 3.597 17.453 1.00 91.38 108 SER A C 1
ATOM 829 O O . SER A 1 108 ? 6.329 4.715 17.128 1.00 91.38 108 SER A O 1
ATOM 831 N N . GLU A 1 109 ? 7.216 2.714 16.585 1.00 93.69 109 GLU A N 1
ATOM 832 C CA . GLU A 1 109 ? 7.015 2.869 15.150 1.00 93.69 109 GLU A CA 1
ATOM 833 C C . GLU A 1 109 ? 5.512 2.743 14.884 1.00 93.69 109 GLU A C 1
ATOM 835 O O . GLU A 1 109 ? 4.838 1.940 15.533 1.00 93.69 109 GLU A O 1
ATOM 840 N N . ARG A 1 110 ? 4.959 3.590 14.009 1.00 93.44 110 ARG A N 1
ATOM 841 C CA . ARG A 1 110 ? 3.514 3.663 13.745 1.00 93.44 110 ARG A CA 1
ATOM 842 C C . ARG A 1 110 ? 3.258 3.850 12.259 1.00 93.44 110 ARG A C 1
ATOM 844 O O . ARG A 1 110 ? 3.706 4.831 11.656 1.00 93.44 110 ARG A O 1
ATOM 851 N N . LYS A 1 111 ? 2.465 2.953 11.682 1.00 92.81 111 LYS A N 1
ATOM 852 C CA . LYS A 1 111 ? 2.017 3.005 10.290 1.00 92.81 111 LYS A CA 1
ATOM 853 C C . LYS A 1 111 ? 0.502 2.914 10.224 1.00 92.81 111 LYS A C 1
ATOM 855 O O . LYS A 1 111 ? -0.156 2.244 11.019 1.00 92.81 111 LYS A O 1
ATOM 860 N N . LEU A 1 112 ? -0.060 3.651 9.276 1.00 91.69 112 LEU A N 1
ATOM 861 C CA . LEU A 1 112 ? -1.494 3.729 9.063 1.00 91.69 112 LEU A CA 1
ATOM 862 C C . LEU A 1 112 ? -1.766 3.527 7.578 1.00 91.69 112 LEU A C 1
ATOM 864 O O . LEU A 1 112 ? -1.247 4.256 6.737 1.00 91.69 112 LEU A O 1
ATOM 868 N N . TYR A 1 113 ? -2.621 2.565 7.272 1.00 92.75 113 TYR A N 1
ATOM 869 C CA . TYR A 1 113 ? -3.068 2.260 5.921 1.00 92.75 113 TYR A CA 1
ATOM 870 C C . TYR A 1 113 ? -4.575 2.417 5.871 1.00 92.75 113 TYR A C 1
ATOM 872 O O . TYR A 1 113 ? -5.266 2.145 6.850 1.00 92.75 113 TYR A O 1
ATOM 880 N N . TYR A 1 114 ? -5.127 2.839 4.741 1.00 94.25 114 TYR A N 1
ATOM 881 C CA . TYR A 1 114 ? -6.575 2.987 4.623 1.00 94.25 114 TYR A CA 1
ATOM 882 C C . TYR A 1 114 ? -7.096 2.669 3.227 1.00 94.25 114 TYR A C 1
ATOM 884 O O . TYR A 1 114 ? -6.372 2.716 2.235 1.00 94.25 114 TYR A O 1
ATOM 892 N N . CYS A 1 115 ? -8.369 2.279 3.157 1.00 94.12 115 CYS A N 1
ATOM 893 C CA . CYS A 1 115 ? -9.041 2.021 1.899 1.00 94.12 115 CYS A CA 1
ATOM 894 C C . CYS A 1 115 ? -9.122 3.339 1.144 1.00 94.12 115 CYS A C 1
ATOM 896 O O . CYS A 1 115 ? -9.787 4.286 1.565 1.00 94.12 115 CYS A O 1
ATOM 898 N N . ASN A 1 116 ? -8.446 3.372 0.008 1.00 91.88 116 ASN A N 1
ATOM 899 C CA . ASN A 1 116 ? -8.337 4.563 -0.803 1.00 91.88 116 ASN A CA 1
ATOM 900 C C . ASN A 1 116 ? -9.490 4.687 -1.813 1.00 91.88 116 ASN A C 1
ATOM 902 O O . ASN A 1 116 ? -9.431 5.552 -2.665 1.00 91.88 116 ASN A O 1
ATOM 906 N N . GLN A 1 117 ? -10.517 3.831 -1.729 1.00 92.75 117 GLN A N 1
ATOM 907 C CA . GLN A 1 117 ? -11.696 3.826 -2.606 1.00 92.75 117 GLN A CA 1
ATOM 908 C C . GLN A 1 117 ? -11.414 3.588 -4.106 1.00 92.75 117 GLN A C 1
ATOM 910 O O . GLN A 1 117 ? -12.261 3.865 -4.944 1.00 92.75 117 GLN A O 1
ATOM 915 N N . CYS A 1 118 ? -10.274 2.996 -4.487 1.00 93.38 118 CYS A N 1
ATOM 916 C CA . CYS A 1 118 ? -9.958 2.755 -5.907 1.00 93.38 118 CYS A CA 1
ATOM 917 C C . CYS A 1 118 ? -10.901 1.783 -6.648 1.00 93.38 118 CYS A C 1
ATOM 919 O O . CYS A 1 118 ? -10.816 1.655 -7.864 1.00 93.38 118 CYS A O 1
ATOM 921 N N . GLY A 1 119 ? -11.769 1.042 -5.952 1.00 93.00 119 GLY A N 1
ATOM 922 C CA . GLY A 1 119 ? -12.758 0.172 -6.599 1.00 93.00 119 GLY A CA 1
ATOM 923 C C . GLY A 1 119 ? -12.213 -1.085 -7.279 1.00 93.00 119 GLY A C 1
ATOM 924 O O . GLY A 1 119 ? -12.995 -1.824 -7.867 1.00 93.00 119 GLY A O 1
ATOM 925 N N . LEU A 1 120 ? -10.918 -1.404 -7.179 1.00 94.88 120 LEU A N 1
ATOM 926 C CA . LEU A 1 120 ? -10.382 -2.650 -7.756 1.00 94.88 120 LEU A CA 1
ATOM 927 C C . LEU A 1 120 ? -11.069 -3.904 -7.194 1.00 94.88 120 LEU A C 1
ATOM 929 O O . LEU A 1 120 ? -11.234 -4.890 -7.903 1.00 94.88 120 LEU A O 1
ATOM 933 N N . CYS A 1 121 ? -11.531 -3.852 -5.943 1.00 94.00 121 CYS A N 1
ATOM 934 C CA . CYS A 1 121 ? -12.321 -4.919 -5.334 1.00 94.00 121 CYS A CA 1
ATOM 935 C C . CYS A 1 121 ? -13.720 -5.080 -5.954 1.00 94.00 121 CYS A C 1
ATOM 937 O O . CYS A 1 121 ? -14.223 -6.199 -5.981 1.00 94.00 121 CYS A O 1
ATOM 939 N N . VAL A 1 122 ? -14.321 -3.992 -6.451 1.00 93.94 122 VAL A N 1
ATOM 940 C CA . VAL A 1 122 ? -15.579 -4.013 -7.215 1.00 93.94 122 VAL A CA 1
ATOM 941 C C . VAL A 1 122 ? -15.317 -4.637 -8.583 1.00 93.94 122 VAL A C 1
ATOM 943 O O . VAL A 1 122 ? -15.986 -5.592 -8.954 1.00 93.94 122 VAL A O 1
ATOM 946 N N . ASN A 1 123 ? -14.272 -4.184 -9.285 1.00 93.44 123 ASN A N 1
ATOM 947 C CA . ASN A 1 123 ? -13.910 -4.713 -10.605 1.00 93.44 123 ASN A CA 1
ATOM 948 C C . ASN A 1 123 ? -13.570 -6.212 -10.578 1.00 93.44 123 ASN A C 1
ATOM 950 O O . ASN A 1 123 ? -13.835 -6.922 -11.541 1.00 93.44 123 ASN A O 1
ATOM 954 N N . ALA A 1 124 ? -12.971 -6.689 -9.486 1.00 94.62 124 ALA A N 1
ATOM 955 C CA . ALA A 1 124 ? -12.602 -8.090 -9.316 1.00 94.62 124 ALA A CA 1
ATOM 956 C C . ALA A 1 124 ? -13.763 -8.991 -8.856 1.00 94.62 124 ALA A C 1
ATOM 958 O O . ALA A 1 124 ? -13.579 -10.204 -8.782 1.00 94.62 124 ALA A O 1
ATOM 959 N N . CYS A 1 125 ? -14.924 -8.437 -8.484 1.00 93.81 125 CYS A N 1
ATOM 960 C CA . CYS A 1 125 ? -16.040 -9.213 -7.949 1.00 93.81 125 CYS A CA 1
ATOM 961 C C . CYS A 1 125 ? -16.889 -9.818 -9.085 1.00 93.81 125 CYS A C 1
ATOM 963 O O . CYS A 1 125 ? -17.525 -9.067 -9.822 1.00 93.81 125 CYS A O 1
ATOM 965 N N . PRO A 1 126 ? -16.960 -11.157 -9.223 1.00 95.81 126 PRO A N 1
ATOM 966 C CA . PRO A 1 126 ? -17.661 -11.785 -10.345 1.00 95.81 126 PRO A CA 1
ATOM 967 C C . PRO A 1 126 ? -19.187 -11.830 -10.179 1.00 95.81 126 PRO A C 1
ATOM 969 O O . PRO A 1 126 ? -19.896 -12.058 -11.153 1.00 95.81 126 PRO A O 1
ATOM 972 N N . THR A 1 127 ? -19.701 -11.627 -8.963 1.00 95.00 127 THR A N 1
ATOM 973 C CA . THR A 1 127 ? -21.121 -11.820 -8.620 1.00 95.00 127 THR A CA 1
ATOM 974 C C . THR A 1 127 ? -21.859 -10.532 -8.266 1.00 95.00 127 THR A C 1
ATOM 976 O O . THR A 1 127 ? -22.999 -10.584 -7.813 1.00 95.00 127 THR A O 1
ATOM 979 N N . ASP A 1 128 ? -21.212 -9.371 -8.413 1.00 93.12 128 ASP A N 1
ATOM 980 C CA . ASP A 1 128 ? -21.720 -8.071 -7.944 1.00 93.12 128 ASP A CA 1
ATOM 981 C C . ASP A 1 128 ? -22.014 -7.994 -6.443 1.00 93.12 128 ASP A C 1
ATOM 983 O O . ASP A 1 128 ? -22.706 -7.084 -5.984 1.00 93.12 128 ASP A O 1
ATOM 987 N N . ALA A 1 129 ? -21.442 -8.909 -5.657 1.00 92.88 129 ALA A N 1
ATOM 988 C CA . ALA A 1 129 ? -21.445 -8.803 -4.206 1.00 92.88 129 ALA A CA 1
ATOM 989 C C . ALA A 1 129 ? -20.739 -7.529 -3.726 1.00 92.88 129 ALA A C 1
ATOM 991 O O . ALA A 1 129 ? -21.047 -7.035 -2.654 1.00 92.88 129 ALA A O 1
ATOM 992 N N . LEU A 1 130 ? -19.799 -6.980 -4.500 1.00 91.81 130 LEU A N 1
ATOM 993 C CA . LEU A 1 130 ? -19.259 -5.636 -4.312 1.00 91.81 130 LEU A CA 1
ATOM 994 C C . LEU A 1 130 ? -19.652 -4.780 -5.510 1.00 91.81 130 LEU A C 1
ATOM 996 O O . LEU A 1 130 ? -19.302 -5.119 -6.638 1.00 91.81 130 LEU A O 1
ATOM 1000 N N . LYS A 1 131 ? -20.324 -3.657 -5.261 1.00 92.06 131 LYS A N 1
ATOM 1001 C CA . LYS A 1 131 ? -20.775 -2.728 -6.305 1.00 92.06 131 LYS A CA 1
ATOM 1002 C C . LYS A 1 131 ? -20.653 -1.275 -5.860 1.00 92.06 131 LYS A C 1
ATOM 1004 O O . LYS A 1 131 ? -20.581 -0.986 -4.666 1.00 92.06 131 LYS A O 1
ATOM 1009 N N . TRP A 1 132 ? -20.638 -0.371 -6.831 1.00 89.88 132 TRP A N 1
ATOM 1010 C CA . TRP A 1 132 ? -20.824 1.055 -6.586 1.00 89.88 132 TRP A CA 1
ATOM 1011 C C . TRP A 1 132 ? -22.314 1.360 -6.454 1.00 89.88 132 TRP A C 1
ATOM 1013 O O . TRP A 1 132 ? -23.112 0.880 -7.255 1.00 89.88 132 TRP A O 1
ATOM 1023 N N . GLU A 1 133 ? -22.685 2.112 -5.423 1.00 87.12 133 GLU A N 1
ATOM 1024 C CA . GLU A 1 133 ? -24.061 2.541 -5.184 1.00 87.12 133 GLU A CA 1
ATOM 1025 C C . GLU A 1 133 ? -24.043 3.826 -4.347 1.00 87.12 133 GLU A C 1
ATOM 1027 O O . GLU A 1 133 ? -23.547 3.846 -3.214 1.00 87.12 133 GLU A O 1
ATOM 1032 N N . GLY A 1 134 ? -24.534 4.924 -4.926 1.00 79.50 134 GLY A N 1
ATOM 1033 C CA . GLY A 1 134 ? -24.596 6.228 -4.260 1.00 79.50 134 GLY A CA 1
ATOM 1034 C C . GLY A 1 134 ? -23.228 6.786 -3.841 1.00 79.50 134 GLY A C 1
ATOM 1035 O O . GLY A 1 134 ? -23.076 7.262 -2.715 1.00 79.50 134 GLY A O 1
ATOM 1036 N N . GLY A 1 135 ? -22.201 6.686 -4.696 1.00 78.81 135 GLY A N 1
ATOM 1037 C CA . GLY A 1 135 ? -20.865 7.229 -4.375 1.00 78.81 135 GLY A CA 1
ATOM 1038 C C . GLY A 1 135 ? -19.996 6.327 -3.498 1.00 78.81 135 GLY A C 1
ATOM 1039 O O . GLY A 1 135 ? -18.913 6.732 -3.077 1.00 78.81 135 GLY A O 1
ATOM 1040 N N . ARG A 1 136 ? -20.486 5.137 -3.134 1.00 84.38 136 ARG A N 1
ATOM 1041 C CA . ARG A 1 136 ? -19.883 4.274 -2.111 1.00 84.38 136 ARG A CA 1
ATOM 1042 C C . ARG A 1 136 ? -19.799 2.840 -2.598 1.00 84.38 136 ARG A C 1
ATOM 1044 O O . ARG A 1 136 ? -20.639 2.381 -3.366 1.00 84.38 136 ARG A O 1
ATOM 1051 N N . ILE A 1 137 ? -18.807 2.116 -2.091 1.00 89.38 137 ILE A N 1
ATOM 1052 C CA . ILE A 1 137 ? -18.734 0.668 -2.266 1.00 89.38 137 ILE A CA 1
ATOM 1053 C C . ILE A 1 137 ? -19.735 0.029 -1.301 1.00 89.38 137 ILE A C 1
ATOM 1055 O O . ILE A 1 137 ? -19.642 0.224 -0.087 1.00 89.38 137 ILE A O 1
ATOM 1059 N N . ARG A 1 138 ? -20.684 -0.730 -1.845 1.00 89.00 138 ARG A N 1
ATOM 1060 C CA . ARG A 1 138 ? -21.650 -1.539 -1.099 1.00 89.00 138 ARG A CA 1
ATOM 1061 C C . ARG A 1 138 ? -21.318 -3.010 -1.230 1.00 89.00 138 ARG A C 1
ATOM 1063 O O . ARG A 1 138 ? -20.758 -3.443 -2.238 1.00 89.00 138 ARG A O 1
ATOM 1070 N N . PHE A 1 139 ? -21.669 -3.749 -0.186 1.00 90.25 139 PHE A N 1
ATOM 1071 C CA . PHE A 1 139 ? -21.434 -5.173 -0.092 1.00 90.25 139 PHE A CA 1
ATOM 1072 C C . PHE A 1 139 ? -22.751 -5.931 0.148 1.00 90.25 139 PHE A C 1
ATOM 1074 O O . PHE A 1 139 ? -23.494 -5.578 1.060 1.00 90.25 139 PHE A O 1
ATOM 1081 N N . ASP A 1 140 ? -23.013 -6.958 -0.657 1.00 91.12 140 ASP A N 1
ATOM 1082 C CA . ASP A 1 140 ? -24.169 -7.856 -0.581 1.00 91.12 140 ASP A CA 1
ATOM 1083 C C . ASP A 1 140 ? -23.686 -9.271 -0.221 1.00 91.12 140 ASP A C 1
ATOM 1085 O O . ASP A 1 140 ? -23.001 -9.938 -1.005 1.00 91.12 140 ASP A O 1
ATOM 1089 N N . SER A 1 141 ? -24.023 -9.724 0.990 1.00 88.81 141 SER A N 1
ATOM 1090 C CA . SER A 1 141 ? -23.611 -11.032 1.509 1.00 88.81 141 SER A CA 1
ATOM 1091 C C . SER A 1 141 ? -24.257 -12.196 0.778 1.00 88.81 141 SER A C 1
ATOM 1093 O O . SER A 1 141 ? -23.622 -13.241 0.667 1.00 88.81 141 SER A O 1
ATOM 1095 N N . VAL A 1 142 ? -25.471 -12.020 0.251 1.00 91.69 142 VAL A N 1
ATOM 1096 C CA . VAL A 1 142 ? -26.229 -13.086 -0.418 1.00 91.69 142 VAL A CA 1
ATOM 1097 C C . VAL A 1 142 ? -25.590 -13.436 -1.760 1.00 91.69 142 VAL A C 1
ATOM 1099 O O . VAL A 1 142 ? -25.583 -14.593 -2.169 1.00 91.69 142 VAL A O 1
ATOM 1102 N N . L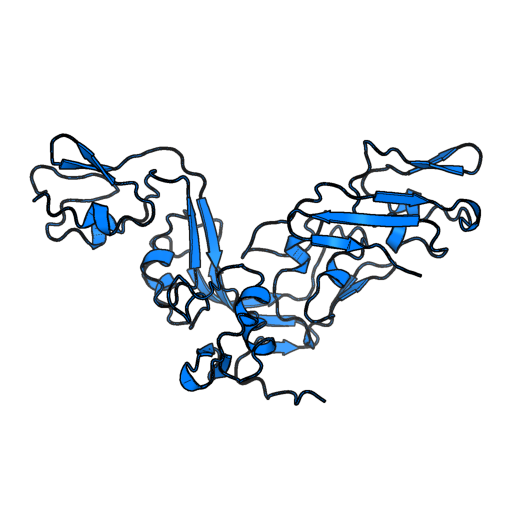YS A 1 143 ? -24.982 -12.454 -2.431 1.00 93.38 143 LYS A N 1
ATOM 1103 C CA . LYS A 1 143 ? -24.293 -12.657 -3.714 1.00 93.38 143 LYS A CA 1
ATOM 1104 C C . LYS A 1 143 ? -22.845 -13.120 -3.570 1.00 93.38 143 LYS A C 1
ATOM 1106 O O . LYS A 1 143 ? -22.202 -13.447 -4.568 1.00 93.38 143 LYS A O 1
ATOM 1111 N N . CYS A 1 144 ? -22.265 -13.081 -2.374 1.00 91.12 144 CYS A N 1
ATOM 1112 C CA . CYS A 1 144 ? -20.845 -13.367 -2.195 1.00 91.12 144 CYS A CA 1
ATOM 1113 C C . CYS A 1 144 ? -20.565 -14.871 -2.185 1.00 91.12 144 CYS A C 1
ATOM 1115 O O . CYS A 1 144 ? -21.052 -15.594 -1.327 1.00 91.12 144 CYS A O 1
ATOM 1117 N N . ILE A 1 145 ? -19.685 -15.315 -3.082 1.00 91.75 145 ILE A N 1
ATOM 1118 C CA . ILE A 1 145 ? -19.285 -16.726 -3.218 1.00 91.75 145 ILE A CA 1
ATOM 1119 C C . ILE A 1 145 ? -17.934 -17.053 -2.560 1.00 91.75 145 ILE A C 1
ATOM 1121 O O . ILE A 1 145 ? -17.302 -18.039 -2.913 1.00 91.75 145 ILE A O 1
ATOM 1125 N N . ASN A 1 146 ? -17.419 -16.194 -1.674 1.00 89.25 146 ASN A N 1
ATOM 1126 C CA . ASN A 1 146 ? -16.153 -16.413 -0.947 1.00 89.25 146 ASN A CA 1
ATOM 1127 C C . ASN A 1 146 ? -14.888 -16.670 -1.791 1.00 89.25 146 ASN A C 1
ATOM 1129 O O . ASN A 1 146 ? -13.881 -17.151 -1.292 1.00 89.25 146 ASN A O 1
ATOM 1133 N N . CYS A 1 147 ? -14.859 -16.236 -3.052 1.00 91.62 147 CYS A N 1
ATOM 1134 C CA . CYS A 1 147 ? -13.709 -16.454 -3.942 1.00 91.62 147 CYS A CA 1
ATOM 1135 C C . CYS A 1 147 ? -12.410 -15.698 -3.566 1.00 91.62 147 CYS A C 1
ATOM 1137 O O . CYS A 1 147 ? -11.375 -15.895 -4.203 1.00 91.62 147 CYS A O 1
ATOM 1139 N N . ASN A 1 148 ? -12.449 -14.778 -2.590 1.00 90.81 148 ASN A N 1
ATOM 1140 C CA . ASN A 1 148 ? -11.323 -13.937 -2.146 1.00 90.81 148 ASN A CA 1
ATOM 1141 C C . ASN A 1 148 ? -10.646 -13.067 -3.234 1.00 90.81 148 ASN A C 1
ATOM 1143 O O . ASN A 1 148 ? -9.608 -12.448 -2.981 1.00 90.81 148 ASN A O 1
ATOM 1147 N N . LEU A 1 149 ? -11.243 -12.921 -4.421 1.00 93.31 149 LEU A N 1
ATOM 1148 C CA . LEU A 1 149 ? -10.698 -12.077 -5.496 1.00 93.31 149 LEU A CA 1
ATOM 1149 C C . LEU A 1 149 ? -10.573 -10.605 -5.080 1.00 93.31 149 LEU A C 1
ATOM 1151 O O . LEU A 1 149 ? -9.589 -9.946 -5.406 1.00 93.31 149 LEU A O 1
ATOM 1155 N N . CYS A 1 150 ? -11.513 -10.097 -4.281 1.00 92.88 150 CYS A N 1
ATOM 1156 C CA . CYS A 1 150 ? -11.472 -8.730 -3.762 1.00 92.88 150 CYS A CA 1
ATOM 1157 C C . CYS A 1 150 ? -10.334 -8.489 -2.754 1.00 92.88 150 CYS A C 1
ATOM 1159 O O . CYS A 1 150 ? -9.855 -7.361 -2.643 1.00 92.88 150 CYS A O 1
ATOM 1161 N N . VAL A 1 151 ? -9.901 -9.535 -2.038 1.00 92.38 151 VAL A N 1
ATOM 1162 C CA . VAL A 1 151 ? -8.747 -9.499 -1.130 1.00 92.38 151 VAL A CA 1
ATOM 1163 C C . VAL A 1 151 ? -7.469 -9.416 -1.954 1.00 92.38 151 VAL A C 1
ATOM 1165 O O . VAL A 1 151 ? -6.679 -8.498 -1.754 1.00 92.38 151 VAL A O 1
ATOM 1168 N N . LYS A 1 152 ? -7.320 -10.303 -2.948 1.00 92.38 152 LYS A N 1
ATOM 1169 C CA . LYS A 1 152 ? -6.165 -10.323 -3.862 1.00 92.38 152 LYS A CA 1
ATOM 1170 C C . LYS A 1 152 ? -6.028 -9.023 -4.660 1.00 92.38 152 LYS A C 1
ATOM 1172 O O . LYS A 1 152 ? -4.925 -8.527 -4.846 1.00 92.38 152 LYS A O 1
ATOM 1177 N N . ALA A 1 153 ? -7.148 -8.446 -5.093 1.00 94.19 153 ALA A N 1
ATOM 1178 C CA . ALA A 1 153 ? -7.167 -7.199 -5.849 1.00 94.19 153 ALA A CA 1
ATOM 1179 C C . ALA A 1 153 ? -6.945 -5.945 -4.986 1.00 94.19 153 ALA A C 1
ATOM 1181 O O . ALA A 1 153 ? -6.777 -4.866 -5.550 1.00 94.19 153 ALA A O 1
ATOM 1182 N N . CYS A 1 154 ? -6.991 -6.042 -3.648 1.00 94.31 154 CYS A N 1
ATOM 1183 C CA . CYS A 1 154 ? -6.897 -4.893 -2.749 1.00 94.31 154 CYS A CA 1
ATOM 1184 C C . CYS A 1 154 ? -5.442 -4.437 -2.596 1.00 94.31 154 CYS A C 1
ATOM 1186 O O . CYS A 1 154 ? -4.664 -5.054 -1.867 1.00 94.31 154 CYS A O 1
ATOM 1188 N N . PRO A 1 155 ? -5.064 -3.304 -3.196 1.00 93.62 155 PRO A N 1
ATOM 1189 C CA . PRO A 1 155 ? -3.657 -2.963 -3.290 1.00 93.62 155 PRO A CA 1
ATOM 1190 C C . PRO A 1 155 ? -3.125 -2.308 -1.997 1.00 93.62 155 PRO A C 1
ATOM 1192 O O . PRO A 1 155 ? -1.919 -2.234 -1.791 1.00 93.62 155 PRO A O 1
ATOM 1195 N N . THR A 1 156 ? -4.011 -1.880 -1.086 1.00 92.69 156 THR A N 1
ATOM 1196 C CA . THR A 1 156 ? -3.660 -1.417 0.272 1.00 92.69 156 THR A CA 1
ATOM 1197 C C . THR A 1 156 ? -3.602 -2.552 1.300 1.00 92.69 156 THR A C 1
ATOM 1199 O O . THR A 1 156 ? -3.257 -2.305 2.451 1.00 92.69 156 THR A O 1
ATOM 1202 N N . LYS A 1 157 ? -3.946 -3.791 0.910 1.00 90.56 157 LYS A N 1
ATOM 1203 C CA . LYS A 1 157 ? -3.938 -4.993 1.769 1.00 90.56 157 LYS A CA 1
ATOM 1204 C C . LYS A 1 157 ? -4.804 -4.885 3.043 1.00 90.56 157 LYS A C 1
ATOM 1206 O O . LYS A 1 157 ? -4.517 -5.517 4.055 1.00 90.56 157 LYS A O 1
ATOM 1211 N N . ILE A 1 158 ? -5.873 -4.085 3.006 1.00 90.56 158 ILE A N 1
ATOM 1212 C CA . ILE A 1 158 ? -6.791 -3.891 4.153 1.00 90.56 158 ILE A CA 1
ATOM 1213 C C . ILE A 1 158 ? -7.949 -4.885 4.130 1.00 90.56 158 ILE A C 1
ATOM 1215 O O . ILE A 1 158 ? -8.488 -5.249 5.175 1.00 90.56 158 ILE A O 1
ATOM 1219 N N . LYS A 1 159 ? -8.335 -5.352 2.941 1.00 88.50 159 LYS A N 1
ATOM 1220 C CA . LYS A 1 159 ? -9.261 -6.477 2.805 1.00 88.50 159 LYS A CA 1
ATOM 1221 C C . LYS A 1 159 ? -8.637 -7.722 3.446 1.00 88.50 159 LYS A C 1
ATOM 1223 O O . LYS A 1 159 ? -7.491 -8.046 3.155 1.00 88.50 159 LYS A O 1
ATOM 1228 N N . LYS A 1 160 ? -9.408 -8.428 4.277 1.00 79.94 160 LYS A N 1
ATOM 1229 C CA . LYS A 1 160 ? -9.036 -9.709 4.899 1.00 79.94 160 LYS A CA 1
ATOM 1230 C C . LYS A 1 160 ? -10.052 -10.794 4.508 1.00 79.94 160 LYS A C 1
ATOM 1232 O O . LYS A 1 160 ? -11.233 -10.481 4.367 1.00 79.94 160 LYS A O 1
ATOM 1237 N N . GLY A 1 161 ? -9.586 -12.029 4.297 1.00 70.25 161 GLY A N 1
ATOM 1238 C CA . GLY A 1 161 ? -10.404 -13.203 3.944 1.00 70.25 161 GLY A CA 1
ATOM 1239 C C . GLY A 1 161 ? -10.703 -14.134 5.134 1.00 70.25 161 GLY A C 1
ATOM 1240 O O . GLY A 1 161 ? -10.103 -13.980 6.194 1.00 70.25 161 GLY A O 1
ATOM 1241 N N . GLU A 1 162 ? -11.652 -15.055 4.922 1.00 56.78 162 GLU A N 1
ATOM 1242 C CA . GLU A 1 162 ? -12.186 -16.215 5.690 1.00 56.78 162 GLU A CA 1
ATOM 1243 C C . GLU A 1 162 ? -12.058 -16.358 7.225 1.00 56.78 162 GLU A C 1
ATOM 1245 O O . GLU A 1 162 ? -12.965 -16.927 7.819 1.00 56.78 162 GLU A O 1
ATOM 1250 N N . ARG A 1 163 ? -11.035 -15.846 7.920 1.00 54.53 163 ARG A N 1
ATOM 1251 C CA . ARG A 1 163 ? -10.869 -16.076 9.376 1.00 54.53 163 ARG A CA 1
ATOM 1252 C C . ARG A 1 163 ? -11.314 -14.922 10.279 1.00 54.53 163 ARG A C 1
ATOM 1254 O O . ARG A 1 163 ? -11.526 -15.130 11.466 1.00 54.53 163 ARG A O 1
ATOM 1261 N N . GLU A 1 164 ? -11.479 -13.706 9.753 1.00 52.22 164 GLU A N 1
ATOM 1262 C CA . GLU A 1 164 ? -11.553 -12.483 10.582 1.00 52.22 164 GLU A CA 1
ATOM 1263 C C . GLU A 1 164 ? -12.871 -11.683 10.511 1.00 52.22 164 GLU A C 1
ATOM 1265 O O . GLU A 1 164 ? -12.914 -10.506 10.889 1.00 52.22 164 GLU A O 1
ATOM 1270 N N . LYS A 1 165 ? -13.973 -12.347 10.142 1.00 53.38 165 LYS A N 1
ATOM 1271 C CA . LYS A 1 165 ? -15.280 -11.758 9.791 1.00 53.38 165 LYS A CA 1
ATOM 1272 C C . LYS A 1 165 ? -15.259 -11.259 8.346 1.00 53.38 165 LYS A C 1
ATOM 1274 O O . LYS A 1 165 ? -14.650 -10.244 8.005 1.00 53.38 165 LYS A O 1
ATOM 1279 N N . MET A 1 166 ? -15.915 -12.050 7.501 1.00 54.38 166 MET A N 1
ATOM 1280 C CA . MET A 1 166 ? -16.277 -11.747 6.119 1.00 54.38 166 MET A CA 1
ATOM 1281 C C . MET A 1 166 ? -16.746 -10.269 6.065 1.00 54.38 166 MET A C 1
ATOM 1283 O O . MET A 1 166 ? -17.444 -9.812 6.967 1.00 54.38 166 MET A O 1
ATOM 1287 N N . PHE A 1 167 ? -16.343 -9.508 5.039 1.00 64.75 167 PHE A N 1
ATOM 1288 C CA . PHE A 1 167 ? -16.902 -8.185 4.660 1.00 64.75 167 PHE A CA 1
ATOM 1289 C C . PHE A 1 167 ? -16.279 -6.887 5.208 1.00 64.75 167 PHE A C 1
ATOM 1291 O O . PHE A 1 167 ? -16.754 -5.807 4.856 1.00 64.75 167 PHE A O 1
ATOM 1298 N N . THR A 1 168 ? -15.174 -6.909 5.953 1.00 83.69 168 THR A N 1
ATOM 1299 C CA . THR A 1 168 ? -14.507 -5.656 6.367 1.00 83.69 168 THR A CA 1
ATOM 1300 C C . THR A 1 168 ? -13.463 -5.169 5.345 1.00 83.69 168 THR A C 1
ATOM 1302 O O . THR A 1 168 ? -13.296 -5.733 4.260 1.00 83.69 168 THR A O 1
ATOM 1305 N N . GLY A 1 169 ? -12.784 -4.062 5.631 1.00 88.88 169 GLY A N 1
ATOM 1306 C CA . GLY A 1 169 ? -11.633 -3.584 4.867 1.00 88.88 169 GLY A CA 1
ATOM 1307 C C . GLY A 1 169 ? -11.945 -2.776 3.608 1.00 88.88 169 GLY A C 1
ATOM 1308 O O . GLY A 1 169 ? -11.145 -2.745 2.675 1.00 88.88 169 GLY A O 1
ATOM 1309 N N . HIS A 1 170 ? -13.103 -2.120 3.556 1.00 91.50 170 HIS A N 1
ATOM 1310 C CA . HIS A 1 170 ? -13.409 -1.096 2.552 1.00 91.50 170 HIS A CA 1
ATOM 1311 C C . HIS A 1 170 ? -14.126 0.078 3.204 1.00 91.50 170 HIS A C 1
ATOM 1313 O O . HIS A 1 170 ? -14.920 -0.112 4.118 1.00 91.50 170 HIS A O 1
ATOM 1319 N N . CYS A 1 171 ? -13.824 1.297 2.771 1.00 92.19 171 CYS A N 1
ATOM 1320 C CA . CYS A 1 171 ? -14.450 2.475 3.348 1.00 92.19 171 CYS A CA 1
ATOM 1321 C C . CYS A 1 171 ? -15.901 2.588 2.853 1.00 92.19 171 CYS A C 1
ATOM 1323 O O . CYS A 1 171 ? -16.184 2.383 1.676 1.00 92.19 171 CYS A O 1
ATOM 1325 N N . ILE A 1 172 ? -16.817 2.938 3.754 1.00 91.00 172 ILE A N 1
ATOM 1326 C CA . ILE A 1 172 ? -18.240 3.173 3.442 1.00 91.00 172 ILE A CA 1
ATOM 1327 C C . ILE A 1 172 ? -18.615 4.664 3.509 1.00 91.00 172 ILE A C 1
ATOM 1329 O O . ILE A 1 172 ? -19.792 5.017 3.477 1.00 91.00 172 ILE A O 1
ATOM 1333 N N . LEU A 1 173 ? -17.607 5.538 3.636 1.00 92.38 173 LEU A N 1
ATOM 1334 C CA . LEU A 1 173 ? -17.738 6.998 3.721 1.00 92.38 173 LEU A CA 1
ATOM 1335 C C . LEU A 1 173 ? -18.708 7.471 4.826 1.00 92.38 173 LEU A C 1
ATOM 1337 O O . LEU A 1 173 ? -19.492 8.390 4.617 1.00 92.38 173 LEU A O 1
ATOM 1341 N N . CYS A 1 174 ? -18.673 6.843 6.009 1.00 93.50 174 CYS A N 1
ATOM 1342 C CA . CYS A 1 174 ? -19.540 7.221 7.135 1.00 93.50 174 CYS A CA 1
ATOM 1343 C C . CYS A 1 174 ? -19.086 8.482 7.891 1.00 93.50 174 CYS A C 1
ATOM 1345 O O . CYS A 1 174 ? -19.865 9.035 8.653 1.00 93.50 174 CYS A O 1
ATOM 1347 N N . GLY A 1 175 ? -17.829 8.910 7.734 1.00 94.56 175 GLY A N 1
ATOM 1348 C CA . GLY A 1 175 ? -17.288 10.101 8.402 1.00 94.56 175 GLY A CA 1
ATOM 1349 C C . GLY A 1 175 ? -16.860 9.912 9.860 1.00 94.56 175 GLY A C 1
ATOM 1350 O O . GLY A 1 175 ? -16.196 10.782 10.395 1.00 94.56 175 GLY A O 1
ATOM 1351 N N . ILE A 1 176 ? -17.106 8.764 10.498 1.00 97.12 176 ILE A N 1
ATOM 1352 C CA . ILE A 1 176 ? -16.747 8.564 11.919 1.00 97.12 176 ILE A CA 1
ATOM 1353 C C . ILE A 1 176 ? -15.263 8.866 12.193 1.00 97.12 176 ILE A C 1
ATOM 1355 O O . ILE A 1 176 ? -14.934 9.511 13.184 1.00 97.12 176 ILE A O 1
ATOM 1359 N N . CYS A 1 177 ? -14.356 8.473 11.289 1.00 96.69 177 CYS A N 1
ATOM 1360 C CA . CYS A 1 177 ? -12.924 8.745 11.436 1.00 96.69 177 CYS A CA 1
ATOM 1361 C C . CYS A 1 177 ? -12.576 10.241 11.455 1.00 96.69 177 CYS A C 1
ATOM 1363 O O . CYS A 1 177 ? -11.573 10.599 12.064 1.00 96.69 177 CYS A O 1
ATOM 1365 N N . THR A 1 178 ? -13.366 11.096 10.793 1.00 96.94 178 THR A N 1
ATOM 1366 C CA . THR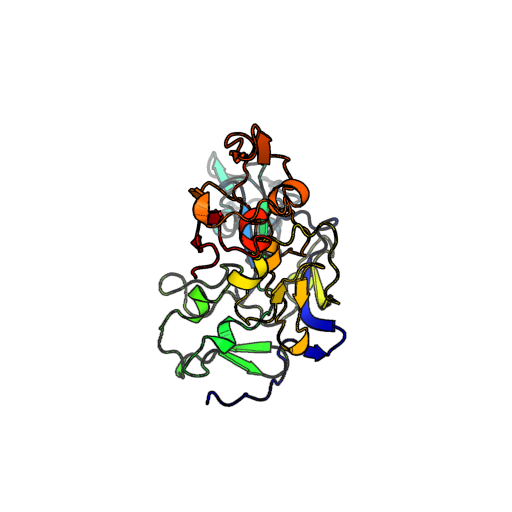 A 1 178 ? -13.157 12.550 10.817 1.00 96.94 178 THR A CA 1
ATOM 1367 C C . THR A 1 178 ? -13.578 13.104 12.172 1.00 96.94 178 THR A C 1
ATOM 1369 O O . THR A 1 178 ? -12.831 13.866 12.766 1.00 96.94 178 THR A O 1
ATOM 1372 N N . THR A 1 179 ? -14.711 12.643 12.710 1.00 96.62 179 THR A N 1
ATOM 1373 C CA . THR A 1 179 ? -15.247 13.086 14.008 1.00 96.62 179 THR A CA 1
ATOM 1374 C C . THR A 1 179 ? -14.385 12.654 15.193 1.00 96.62 179 THR A C 1
ATOM 1376 O O . THR A 1 179 ? -14.202 13.417 16.134 1.00 96.62 179 THR A O 1
ATOM 1379 N N . VAL A 1 180 ? -13.834 11.436 15.175 1.00 96.00 180 VAL A N 1
ATOM 1380 C CA . VAL A 1 180 ? -13.030 10.926 16.305 1.00 96.00 180 VAL A CA 1
ATOM 1381 C C . VAL A 1 180 ? -11.564 11.367 16.259 1.00 96.00 180 VAL A C 1
ATOM 1383 O O . VAL A 1 180 ? -10.812 11.062 17.187 1.00 96.00 180 VAL A O 1
ATOM 1386 N N . CYS A 1 181 ? -11.114 12.025 15.185 1.00 95.75 181 CYS A N 1
ATOM 1387 C CA . CYS A 1 181 ? -9.725 12.446 15.035 1.00 95.75 181 CYS A CA 1
ATOM 1388 C C . CYS A 1 181 ? -9.432 13.680 15.897 1.00 95.75 181 CYS A C 1
ATOM 1390 O O . CYS A 1 181 ? -9.800 14.789 15.541 1.00 95.75 181 CYS A O 1
ATOM 1392 N N . LYS A 1 182 ? -8.665 13.514 16.979 1.00 93.69 182 LYS A N 1
ATOM 1393 C CA . LYS A 1 182 ? -8.287 14.617 17.886 1.00 93.69 182 LYS A CA 1
ATOM 1394 C C . LYS A 1 182 ? -7.332 15.661 17.281 1.00 93.69 182 LYS A C 1
ATOM 1396 O O . LYS A 1 182 ? -6.985 16.626 17.950 1.00 93.69 182 LYS A O 1
ATOM 1401 N N . LYS A 1 183 ? -6.833 15.425 16.065 1.00 96.06 183 LYS A N 1
ATOM 1402 C CA . LYS A 1 183 ? -5.862 16.286 15.368 1.00 96.06 183 LYS A CA 1
ATOM 1403 C C . LYS A 1 183 ? -6.450 16.969 14.134 1.00 96.06 183 LYS A C 1
ATOM 1405 O O . LYS A 1 183 ? -5.701 17.595 13.387 1.00 96.06 183 LYS A O 1
ATOM 1410 N N . ASP A 1 184 ? -7.741 16.755 13.859 1.00 95.31 184 ASP A N 1
ATOM 1411 C CA . ASP A 1 184 ? -8.414 17.215 12.636 1.00 95.31 184 ASP A CA 1
ATOM 1412 C C . ASP A 1 184 ? -7.638 16.865 11.352 1.00 95.31 184 ASP A C 1
ATOM 1414 O O . ASP A 1 184 ? -7.640 17.589 10.353 1.00 95.31 184 ASP A O 1
ATOM 1418 N N . ALA A 1 185 ? -6.926 15.736 11.393 1.00 96.75 185 ALA A N 1
ATOM 1419 C CA . ALA A 1 185 ? -6.018 15.304 10.340 1.00 96.75 185 ALA A CA 1
ATOM 1420 C C . ALA A 1 185 ? -6.729 14.498 9.247 1.00 96.75 185 ALA A C 1
ATOM 1422 O O . ALA A 1 185 ? -6.149 14.272 8.190 1.00 96.75 185 ALA A O 1
ATOM 1423 N N . ILE A 1 186 ? -7.962 14.035 9.487 1.00 96.19 186 ILE A N 1
ATOM 1424 C CA . ILE A 1 186 ? -8.715 13.189 8.556 1.00 96.19 186 ILE A CA 1
ATOM 1425 C C . ILE A 1 186 ? -9.903 13.973 8.009 1.00 96.19 186 ILE A C 1
ATOM 1427 O O . ILE A 1 186 ? -10.747 14.438 8.771 1.00 96.19 186 ILE A O 1
ATOM 1431 N N . LYS A 1 187 ? -10.006 14.057 6.681 1.00 95.25 187 LYS A N 1
ATOM 1432 C CA . LYS A 1 187 ? -11.142 14.669 5.981 1.00 95.25 187 LYS A CA 1
ATOM 1433 C C . LYS A 1 187 ? -11.755 13.696 4.984 1.00 95.25 187 LYS A C 1
ATOM 1435 O O . LYS A 1 187 ? -11.059 12.846 4.436 1.00 95.25 187 LYS A O 1
ATOM 1440 N N . LEU A 1 188 ? -13.054 13.838 4.738 1.00 93.06 188 LEU A N 1
ATOM 1441 C CA . LEU A 1 188 ? -13.721 13.252 3.579 1.00 93.06 188 LEU A CA 1
ATOM 1442 C C . LEU A 1 188 ? -13.764 14.307 2.482 1.00 93.06 188 LEU A C 1
ATOM 1444 O O . LEU A 1 188 ? -14.462 15.309 2.614 1.00 93.06 188 LEU A O 1
ATOM 1448 N N . ASN A 1 189 ? -12.997 14.106 1.419 1.00 89.56 189 ASN A N 1
ATOM 1449 C CA . ASN A 1 189 ? -12.983 15.010 0.281 1.00 89.56 189 ASN A CA 1
ATOM 1450 C C . ASN A 1 189 ? -12.619 14.266 -1.000 1.00 89.56 189 ASN A C 1
ATOM 1452 O O . ASN A 1 189 ? -12.194 13.106 -0.999 1.00 89.56 189 ASN A O 1
ATOM 1456 N N . TYR A 1 190 ? -12.806 14.957 -2.115 1.00 88.31 190 TYR A N 1
ATOM 1457 C CA . TYR A 1 190 ? -12.272 14.481 -3.369 1.00 88.31 190 TYR A CA 1
ATOM 1458 C C . TYR A 1 190 ? -10.761 14.690 -3.405 1.00 88.31 190 TYR A C 1
ATOM 1460 O O . TYR A 1 190 ? -10.275 15.807 -3.229 1.00 88.31 190 TYR A O 1
ATOM 1468 N N . ARG A 1 191 ? -10.035 13.605 -3.665 1.00 88.06 191 ARG A N 1
ATOM 1469 C CA . ARG A 1 191 ? -8.637 13.647 -4.082 1.00 88.06 191 ARG A CA 1
ATOM 1470 C C . ARG A 1 191 ? -8.597 13.747 -5.597 1.00 88.06 191 ARG A C 1
ATOM 1472 O O . ARG A 1 191 ? -9.384 13.086 -6.274 1.00 88.06 191 ARG A O 1
ATOM 1479 N N . GLU A 1 192 ? -7.692 14.571 -6.099 1.00 90.19 192 GLU A N 1
ATOM 1480 C CA . GLU A 1 192 ? -7.490 14.807 -7.524 1.00 90.19 192 GLU A CA 1
ATOM 1481 C C . GLU A 1 192 ? -6.017 14.571 -7.863 1.00 90.19 192 GLU A C 1
ATOM 1483 O O . GLU A 1 192 ? -5.145 14.773 -7.018 1.00 90.19 192 GLU A O 1
ATOM 1488 N N . TRP A 1 193 ? -5.760 14.098 -9.078 1.00 91.00 193 TRP A N 1
ATOM 1489 C CA . TRP A 1 193 ? -4.420 13.960 -9.638 1.00 91.00 193 TRP A CA 1
ATOM 1490 C C . TRP A 1 193 ? -4.480 14.210 -11.143 1.00 91.00 193 TRP A C 1
ATOM 1492 O O . TRP A 1 193 ? -5.355 13.658 -11.819 1.00 91.00 193 TRP A O 1
ATOM 1502 N N . GLN A 1 194 ? -3.573 15.041 -11.651 1.00 91.19 194 GLN A N 1
ATOM 1503 C CA . GLN A 1 194 ? -3.513 15.463 -13.055 1.00 91.19 194 GLN A CA 1
ATOM 1504 C C . GLN A 1 194 ? -2.457 14.675 -13.842 1.00 91.19 194 GLN A C 1
ATOM 1506 O O . GLN A 1 194 ? -2.201 14.955 -15.009 1.00 91.19 194 GLN A O 1
ATOM 1511 N N . GLY A 1 195 ? -1.862 13.650 -13.225 1.00 87.94 195 GLY A N 1
ATOM 1512 C CA . GLY A 1 195 ? -0.832 12.837 -13.863 1.00 87.94 195 GLY A CA 1
ATOM 1513 C C . GLY A 1 195 ? 0.560 13.454 -13.778 1.00 87.94 195 GLY A C 1
ATOM 1514 O O . GLY A 1 195 ? 1.453 12.988 -14.476 1.00 87.94 195 GLY A O 1
ATOM 1515 N N . GLU A 1 196 ? 0.756 14.472 -12.941 1.00 88.69 196 GLU A N 1
ATOM 1516 C CA . GLU A 1 196 ? 2.043 15.122 -12.730 1.00 88.69 196 GLU A CA 1
ATOM 1517 C C . GLU A 1 196 ? 3.093 14.153 -12.151 1.00 88.69 196 GLU A C 1
ATOM 1519 O O . GLU A 1 196 ? 2.785 13.323 -11.285 1.00 88.69 196 GLU A O 1
ATOM 1524 N N . HIS A 1 197 ? 4.330 14.246 -12.660 1.00 89.31 197 HIS A N 1
ATOM 1525 C CA . HIS A 1 197 ? 5.503 13.480 -12.224 1.00 89.31 197 HIS A CA 1
ATOM 1526 C C . HIS A 1 197 ? 6.806 14.197 -12.592 1.00 89.31 197 HIS A C 1
ATOM 1528 O O . HIS A 1 197 ? 6.877 14.873 -13.616 1.00 89.31 197 HIS A O 1
ATOM 1534 N N . GLU A 1 198 ? 7.843 14.011 -11.777 1.00 90.69 198 GLU A N 1
ATOM 1535 C CA . GLU A 1 198 ? 9.180 14.572 -12.000 1.00 90.69 198 GLU A CA 1
ATOM 1536 C C . GLU A 1 198 ? 10.254 13.553 -11.596 1.00 90.69 198 GLU A C 1
ATOM 1538 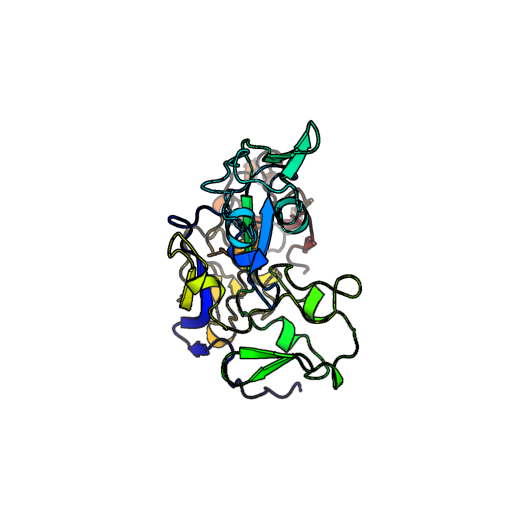O O . GLU A 1 198 ? 10.085 12.821 -10.625 1.00 90.69 198 GLU A O 1
ATOM 1543 N N . GLY A 1 199 ? 11.355 13.462 -12.349 1.00 92.38 199 GLY A N 1
ATOM 1544 C CA . GLY A 1 199 ? 12.433 12.503 -12.062 1.00 92.38 199 GLY A CA 1
ATOM 1545 C C . GLY A 1 199 ? 12.182 11.084 -12.588 1.00 92.38 199 GLY A C 1
ATOM 1546 O O . GLY A 1 199 ? 12.768 10.120 -12.100 1.00 92.38 199 GLY A O 1
ATOM 1547 N N . CYS A 1 200 ? 11.306 10.915 -13.585 1.00 93.94 200 CYS A N 1
ATOM 1548 C CA . CYS A 1 200 ? 11.065 9.614 -14.210 1.00 93.94 200 CYS A CA 1
ATOM 1549 C C . CYS A 1 200 ? 12.308 9.083 -14.951 1.00 93.94 200 CYS A C 1
ATOM 1551 O O . CYS A 1 200 ? 12.786 9.695 -15.903 1.00 93.94 200 CYS A O 1
ATOM 1553 N N . ILE A 1 201 ? 12.740 7.869 -14.600 1.00 93.88 201 ILE A N 1
ATOM 1554 C CA . ILE A 1 201 ? 13.867 7.159 -15.241 1.00 93.88 201 ILE A CA 1
ATOM 1555 C C . ILE A 1 201 ? 13.441 6.195 -16.362 1.00 93.88 201 ILE A C 1
ATOM 1557 O O . ILE A 1 201 ? 14.230 5.373 -16.824 1.00 93.88 201 ILE A O 1
ATOM 1561 N N . LYS A 1 202 ? 12.165 6.243 -16.769 1.00 93.62 202 LYS A N 1
ATOM 1562 C CA . LYS A 1 202 ? 11.609 5.463 -17.892 1.00 93.62 202 LYS A CA 1
ATOM 1563 C C . LYS A 1 202 ? 11.836 3.948 -17.742 1.00 93.62 202 LYS A C 1
ATOM 1565 O O . LYS A 1 202 ? 12.091 3.254 -18.718 1.00 93.62 202 LYS A O 1
ATOM 1570 N N . CYS A 1 203 ? 11.731 3.419 -16.520 1.00 94.00 203 CYS A N 1
ATOM 1571 C CA . CYS A 1 203 ? 11.991 2.004 -16.234 1.00 94.00 203 CYS A CA 1
ATOM 1572 C C . CYS A 1 203 ? 10.905 1.021 -16.692 1.00 94.00 203 CYS A C 1
ATOM 1574 O O . CYS A 1 203 ? 11.147 -0.177 -16.724 1.00 94.00 203 CYS A O 1
ATOM 1576 N N . GLY A 1 204 ? 9.691 1.489 -16.990 1.00 93.12 204 GLY A N 1
ATOM 1577 C CA . GLY A 1 204 ? 8.587 0.610 -17.398 1.00 93.12 204 GLY A CA 1
ATOM 1578 C C . GLY A 1 204 ? 7.839 -0.087 -16.252 1.00 93.12 204 GLY A C 1
ATOM 1579 O O . GLY A 1 204 ? 6.700 -0.495 -16.452 1.00 93.12 204 GLY A O 1
ATOM 1580 N N . ILE A 1 205 ? 8.386 -0.141 -15.031 1.00 95.31 205 ILE A N 1
ATOM 1581 C CA . ILE A 1 205 ? 7.769 -0.842 -13.885 1.00 95.31 205 ILE A CA 1
ATOM 1582 C C . ILE A 1 205 ? 6.319 -0.401 -13.633 1.00 95.31 205 ILE A C 1
ATOM 1584 O O . ILE A 1 205 ? 5.439 -1.235 -13.428 1.00 95.31 205 ILE A O 1
ATOM 1588 N N . CYS A 1 206 ? 6.037 0.905 -13.692 1.00 95.12 206 CYS A N 1
ATOM 1589 C CA . CYS A 1 206 ? 4.690 1.437 -13.476 1.00 95.12 206 CYS A CA 1
ATOM 1590 C C . CYS A 1 206 ? 3.660 0.896 -14.484 1.00 95.12 206 CYS A C 1
ATOM 1592 O O . CYS A 1 206 ? 2.524 0.632 -14.090 1.00 95.12 206 CYS A O 1
ATOM 1594 N N . LYS A 1 207 ? 4.054 0.696 -15.750 1.00 95.12 207 LYS A N 1
ATOM 1595 C CA . LYS A 1 207 ? 3.221 0.083 -16.792 1.00 95.12 207 LYS A CA 1
ATOM 1596 C C . LYS A 1 207 ? 2.912 -1.371 -16.448 1.00 95.12 207 LYS A C 1
ATOM 1598 O O . LYS A 1 207 ? 1.741 -1.745 -16.463 1.00 95.12 207 LYS A O 1
ATOM 1603 N N . GLU A 1 208 ? 3.923 -2.144 -16.060 1.00 93.94 208 GLU A N 1
ATOM 1604 C CA . GLU A 1 208 ? 3.774 -3.575 -15.763 1.00 93.94 208 GLU A CA 1
ATOM 1605 C C . GLU A 1 208 ? 2.931 -3.846 -14.507 1.00 93.94 208 GLU A C 1
ATOM 1607 O O . GLU A 1 208 ? 2.180 -4.820 -14.441 1.00 93.94 208 GLU A O 1
ATOM 1612 N N . VAL A 1 209 ? 2.994 -2.972 -13.497 1.00 94.94 209 VAL A N 1
ATOM 1613 C CA . VAL A 1 209 ? 2.193 -3.137 -12.269 1.00 94.94 209 VAL A CA 1
ATOM 1614 C C . VAL A 1 209 ? 0.799 -2.513 -12.340 1.00 94.94 209 VAL A C 1
ATOM 1616 O O . VAL A 1 209 ? 0.027 -2.673 -11.393 1.00 94.94 209 VAL A O 1
ATOM 1619 N N . CYS A 1 210 ? 0.461 -1.774 -13.401 1.00 95.50 210 CYS A N 1
ATOM 1620 C CA . CYS A 1 210 ? -0.798 -1.037 -13.471 1.00 95.50 210 CYS A CA 1
ATOM 1621 C C . CYS A 1 210 ? -1.998 -1.982 -13.686 1.00 95.50 210 CYS A C 1
ATOM 1623 O O . CYS A 1 210 ? -2.158 -2.533 -14.778 1.00 95.50 210 CYS A O 1
ATOM 1625 N N . PRO A 1 211 ? -2.917 -2.122 -12.709 1.00 94.69 211 PRO A N 1
ATOM 1626 C CA . PRO A 1 211 ? -4.026 -3.072 -12.814 1.00 94.69 211 PRO A CA 1
ATOM 1627 C C . PRO A 1 211 ? -5.061 -2.684 -13.878 1.00 94.69 211 PRO A C 1
ATOM 1629 O O . PRO A 1 211 ? -5.793 -3.543 -14.361 1.00 94.69 211 PRO A O 1
ATOM 1632 N N . THR A 1 212 ? -5.137 -1.404 -14.256 1.00 94.19 212 THR A N 1
ATOM 1633 C CA . THR A 1 212 ? -6.054 -0.912 -15.299 1.00 94.19 212 THR A CA 1
ATOM 1634 C C . THR A 1 212 ? -5.376 -0.718 -16.652 1.00 94.19 212 THR A C 1
ATOM 1636 O O . THR A 1 212 ? -6.033 -0.283 -17.595 1.00 94.19 212 THR A O 1
ATOM 1639 N N . LYS A 1 213 ? -4.076 -1.040 -16.760 1.00 95.00 213 LYS A N 1
ATOM 1640 C CA . LYS A 1 213 ? -3.271 -0.895 -17.985 1.00 95.00 213 LYS A CA 1
ATOM 1641 C C . LYS A 1 213 ? -3.364 0.508 -18.607 1.00 95.00 213 LYS A C 1
ATOM 1643 O O . LYS A 1 213 ? -3.365 0.662 -19.823 1.00 95.00 213 LYS A O 1
ATOM 1648 N N . CYS A 1 214 ? -3.464 1.536 -17.764 1.00 94.31 214 CYS A N 1
ATOM 1649 C CA . CYS A 1 214 ? -3.636 2.925 -18.190 1.00 94.31 214 CYS A CA 1
ATOM 1650 C C . CYS A 1 214 ? -2.317 3.689 -18.380 1.00 94.31 214 CYS A C 1
ATOM 1652 O O . CYS A 1 214 ? -2.354 4.881 -18.650 1.00 94.31 214 CYS A O 1
ATOM 1654 N N . ILE A 1 215 ? -1.162 3.042 -18.196 1.00 94.50 215 ILE A N 1
ATOM 1655 C CA . ILE A 1 215 ? 0.153 3.691 -18.250 1.00 94.50 215 ILE A CA 1
ATOM 1656 C C . ILE A 1 215 ? 0.903 3.212 -19.491 1.00 94.50 215 ILE A C 1
ATOM 1658 O O . ILE A 1 215 ? 1.033 2.011 -19.719 1.00 94.50 215 ILE A O 1
ATOM 1662 N N . GLN A 1 216 ? 1.427 4.158 -20.262 1.00 92.62 216 GLN A N 1
ATOM 1663 C CA . GLN A 1 216 ? 2.358 3.925 -21.364 1.00 92.62 216 GLN A CA 1
ATOM 1664 C C . GLN A 1 216 ? 3.697 4.574 -21.022 1.00 92.62 216 GLN A C 1
ATOM 1666 O O . GLN A 1 216 ? 3.710 5.637 -20.415 1.00 92.62 216 GLN A O 1
ATOM 1671 N N . VAL A 1 217 ? 4.813 3.954 -21.405 1.00 90.75 217 VAL A N 1
ATOM 1672 C CA . VAL A 1 217 ? 6.162 4.506 -21.202 1.00 90.75 217 VAL A CA 1
ATOM 1673 C C . VAL A 1 217 ? 6.841 4.612 -22.559 1.00 90.75 217 VAL A C 1
ATOM 1675 O O . VAL A 1 217 ? 6.876 3.626 -23.295 1.00 90.75 217 VAL A O 1
ATOM 1678 N N . ASP A 1 218 ? 7.350 5.796 -22.880 1.00 86.38 218 ASP A N 1
ATOM 1679 C CA . ASP A 1 218 ? 8.073 6.117 -24.109 1.00 86.38 218 ASP A CA 1
ATOM 1680 C C . ASP A 1 218 ? 9.415 6.810 -23.786 1.00 86.38 218 ASP A C 1
ATOM 1682 O O . ASP A 1 218 ? 9.832 6.898 -22.627 1.00 86.38 218 ASP A O 1
ATOM 1686 N N . LEU A 1 219 ? 10.124 7.280 -24.817 1.00 81.44 219 LEU A N 1
ATOM 1687 C CA . LEU A 1 219 ? 11.416 7.959 -24.659 1.00 81.44 219 LEU A CA 1
ATOM 1688 C C . LEU A 1 219 ? 11.307 9.278 -23.878 1.00 81.44 219 LEU A C 1
ATOM 1690 O O . LEU A 1 219 ? 12.282 9.712 -23.265 1.00 81.44 219 LEU A O 1
ATOM 1694 N N . ASN A 1 220 ? 10.131 9.906 -23.845 1.00 83.62 220 ASN A N 1
ATOM 1695 C CA . ASN A 1 220 ? 9.910 11.184 -23.173 1.00 83.62 220 ASN A CA 1
ATOM 1696 C C . ASN A 1 220 ? 9.520 10.998 -21.702 1.00 83.62 220 ASN A C 1
ATOM 1698 O O . ASN A 1 220 ? 9.803 11.863 -20.880 1.00 83.62 220 ASN A O 1
ATOM 1702 N N . GLY A 1 221 ? 8.993 9.839 -21.315 1.00 86.06 221 GL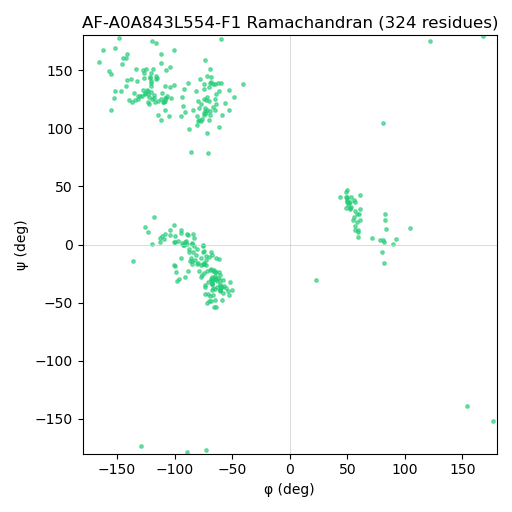Y A N 1
ATOM 1703 C CA . GLY A 1 221 ? 8.602 9.559 -19.937 1.00 86.06 221 GLY A CA 1
ATOM 1704 C C . GLY A 1 221 ? 7.505 8.513 -19.896 1.00 86.06 221 GLY A C 1
ATOM 1705 O O . GLY A 1 221 ? 7.530 7.541 -20.645 1.00 86.06 221 GLY A O 1
ATOM 1706 N N . PHE A 1 222 ? 6.518 8.714 -19.030 1.00 88.88 222 PHE A N 1
ATOM 1707 C CA . PHE A 1 222 ? 5.277 7.958 -19.108 1.00 88.88 222 PHE A CA 1
ATOM 1708 C C . PHE A 1 222 ? 4.084 8.886 -19.335 1.00 88.88 222 PHE A C 1
ATOM 1710 O O . PHE A 1 222 ? 4.077 10.043 -18.915 1.00 88.88 222 PHE A O 1
ATOM 1717 N N . LYS A 1 223 ? 3.066 8.337 -19.991 1.00 91.62 223 LYS A N 1
ATOM 1718 C CA . LYS A 1 223 ? 1.752 8.938 -20.212 1.00 91.62 223 LYS A CA 1
ATOM 1719 C C . LYS A 1 223 ? 0.707 8.096 -19.499 1.00 91.62 223 LYS A C 1
ATOM 1721 O O . LYS A 1 223 ? 0.809 6.867 -19.473 1.00 91.62 223 LYS A O 1
ATOM 1726 N N . ILE A 1 224 ? -0.293 8.754 -18.925 1.00 91.88 224 ILE A N 1
ATOM 1727 C CA . ILE A 1 224 ? -1.387 8.090 -18.219 1.00 91.88 224 ILE A CA 1
ATOM 1728 C C . ILE A 1 224 ? -2.700 8.443 -18.891 1.00 91.88 224 ILE A C 1
ATOM 1730 O O . ILE A 1 224 ? -3.049 9.610 -19.021 1.00 91.88 224 ILE A O 1
ATOM 1734 N N . ASP A 1 225 ? -3.445 7.412 -19.264 1.00 93.00 225 ASP A N 1
ATOM 1735 C CA . ASP A 1 225 ? -4.861 7.517 -19.572 1.00 93.00 225 ASP A CA 1
ATOM 1736 C C . ASP A 1 225 ? -5.617 7.742 -18.254 1.00 93.00 225 ASP A C 1
ATOM 1738 O O . ASP A 1 225 ? -5.884 6.808 -17.483 1.00 93.00 225 ASP A O 1
ATOM 1742 N N . LEU A 1 226 ? -5.892 9.015 -17.962 1.00 91.50 226 LEU A N 1
ATOM 1743 C CA . LEU A 1 226 ? -6.566 9.418 -16.735 1.00 91.50 226 LEU A CA 1
ATOM 1744 C C . LEU A 1 226 ? -7.998 8.888 -16.682 1.00 91.50 226 LEU A C 1
ATOM 1746 O O . LEU A 1 226 ? -8.429 8.568 -15.582 1.00 91.50 226 LEU A O 1
ATOM 1750 N N . GLU A 1 227 ? -8.661 8.649 -17.822 1.00 89.62 227 GLU A N 1
ATOM 1751 C CA . GLU A 1 227 ? -10.009 8.061 -17.920 1.00 89.62 227 GLU A CA 1
ATOM 1752 C C . GLU A 1 227 ? -10.064 6.620 -17.380 1.00 89.62 227 GLU A C 1
ATOM 1754 O O . GLU A 1 227 ? -11.055 6.177 -16.784 1.00 89.62 227 GLU A O 1
ATOM 1759 N N . LYS A 1 228 ? -8.955 5.885 -17.509 1.00 91.62 228 LYS A N 1
ATOM 1760 C CA . LYS A 1 228 ? -8.789 4.528 -16.960 1.00 91.62 228 LYS A CA 1
ATOM 1761 C C . LYS A 1 228 ? -8.117 4.488 -15.586 1.00 91.62 228 LYS A C 1
ATOM 1763 O O . LYS A 1 228 ? -8.091 3.428 -14.948 1.00 91.62 228 LYS A O 1
ATOM 1768 N N . CYS A 1 229 ? -7.548 5.593 -15.113 1.00 93.12 229 CYS A N 1
ATOM 1769 C CA . CYS A 1 229 ? -6.863 5.636 -13.828 1.00 93.12 229 CYS A CA 1
ATOM 1770 C C . CYS A 1 229 ? -7.867 5.562 -12.667 1.00 93.12 229 CYS A C 1
ATOM 1772 O O . CYS A 1 229 ? -8.796 6.356 -12.548 1.00 93.12 229 CYS A O 1
ATOM 1774 N N . VAL A 1 230 ? -7.661 4.615 -11.751 1.00 92.69 230 VAL A N 1
ATOM 1775 C CA . VAL A 1 230 ? -8.494 4.465 -10.540 1.00 92.69 230 VAL A CA 1
ATOM 1776 C C . VAL A 1 230 ? -7.802 4.976 -9.275 1.00 92.69 230 VAL A C 1
ATOM 1778 O O . VAL A 1 230 ? -8.223 4.659 -8.164 1.00 92.69 230 VAL A O 1
ATOM 1781 N N . MET A 1 231 ? -6.695 5.711 -9.434 1.00 93.12 231 MET A N 1
ATOM 1782 C CA . MET A 1 231 ? -5.874 6.239 -8.336 1.00 93.12 231 MET A CA 1
ATOM 1783 C C . MET A 1 231 ? -5.523 5.163 -7.301 1.00 93.12 231 MET A C 1
ATOM 1785 O O . MET A 1 231 ? -5.561 5.367 -6.087 1.00 93.12 231 MET A O 1
ATOM 1789 N N . CYS A 1 232 ? -5.204 3.963 -7.788 1.00 94.50 232 CYS A N 1
ATOM 1790 C CA . CYS A 1 232 ? -4.894 2.849 -6.915 1.00 94.50 232 CYS A CA 1
ATOM 1791 C C . CYS A 1 232 ? -3.516 2.961 -6.279 1.00 94.50 232 CYS A C 1
ATOM 1793 O O . CYS A 1 232 ? -3.254 2.100 -5.474 1.00 94.50 232 CYS A O 1
ATOM 1795 N N . GLU A 1 233 ? -2.647 3.925 -6.601 1.00 95.81 233 GLU A N 1
ATOM 1796 C CA . GLU A 1 233 ? -1.304 4.107 -5.999 1.00 95.81 233 GLU A CA 1
ATOM 1797 C C . GLU A 1 233 ? -0.335 2.911 -6.165 1.00 95.81 233 GLU A C 1
ATOM 1799 O O . GLU A 1 233 ? 0.728 2.878 -5.550 1.00 95.81 233 GLU A O 1
ATOM 1804 N N . THR A 1 234 ? -0.661 1.912 -6.997 1.00 96.38 234 THR A N 1
ATOM 1805 C CA . THR A 1 234 ? 0.228 0.756 -7.224 1.00 96.38 234 THR A CA 1
ATOM 1806 C C . THR A 1 234 ? 1.504 1.182 -7.942 1.00 96.38 234 THR A C 1
ATOM 1808 O O . THR A 1 234 ? 2.591 0.806 -7.527 1.00 96.38 234 THR A O 1
ATOM 1811 N N . CYS A 1 235 ? 1.398 2.033 -8.961 1.00 96.00 235 CYS A N 1
ATOM 1812 C CA . CYS A 1 235 ? 2.562 2.563 -9.665 1.00 96.00 235 CYS A CA 1
ATOM 1813 C C . CYS A 1 235 ? 3.499 3.370 -8.745 1.00 96.00 235 CYS A C 1
ATOM 1815 O O . CYS A 1 235 ? 4.709 3.207 -8.844 1.00 96.00 235 CYS A O 1
ATOM 1817 N N . GLY A 1 236 ? 2.957 4.163 -7.811 1.00 96.25 236 GLY A N 1
ATOM 1818 C CA . GLY A 1 236 ? 3.743 4.888 -6.804 1.00 96.25 236 GLY A CA 1
ATOM 1819 C C . GLY A 1 236 ? 4.432 3.974 -5.792 1.00 96.25 236 GLY A C 1
ATOM 1820 O O . GLY A 1 236 ? 5.557 4.243 -5.388 1.00 96.25 236 GLY A O 1
ATOM 1821 N N . ALA A 1 237 ? 3.807 2.851 -5.427 1.00 96.56 237 ALA A N 1
ATOM 1822 C CA . ALA A 1 237 ? 4.427 1.868 -4.538 1.00 96.56 237 ALA A CA 1
ATOM 1823 C C . ALA A 1 237 ? 5.635 1.161 -5.153 1.00 96.56 237 ALA A C 1
ATOM 1825 O O . ALA A 1 237 ? 6.598 0.939 -4.437 1.00 96.56 237 ALA A O 1
ATOM 1826 N N . TYR A 1 238 ? 5.608 0.854 -6.450 1.00 96.94 238 TYR A N 1
ATOM 1827 C CA . TYR A 1 238 ? 6.705 0.152 -7.129 1.00 96.94 238 TYR A CA 1
ATOM 1828 C C . TYR A 1 238 ? 7.676 1.087 -7.871 1.00 96.94 238 TYR A C 1
ATOM 1830 O O . TYR A 1 238 ? 8.581 0.611 -8.550 1.00 96.94 238 TYR A O 1
ATOM 1838 N N . CYS A 1 239 ? 7.500 2.412 -7.800 1.00 96.06 239 CYS A N 1
ATOM 1839 C CA . CYS A 1 239 ? 8.386 3.357 -8.480 1.00 96.06 239 CYS A CA 1
ATOM 1840 C C . CYS A 1 239 ? 9.762 3.401 -7.784 1.00 96.06 239 CYS A C 1
ATOM 1842 O O . CYS A 1 239 ? 9.828 3.870 -6.646 1.00 96.06 239 CYS A O 1
ATOM 1844 N N . PRO A 1 240 ? 10.873 2.995 -8.433 1.00 94.56 240 PRO A N 1
ATOM 1845 C CA . PRO A 1 240 ? 12.183 2.935 -7.769 1.00 94.56 240 PRO A CA 1
ATOM 1846 C C . PRO A 1 240 ? 12.714 4.307 -7.342 1.00 94.56 240 PRO A C 1
ATOM 1848 O O . PRO A 1 240 ? 13.433 4.420 -6.361 1.00 94.56 240 PRO A O 1
ATOM 1851 N N . VAL A 1 241 ? 12.324 5.351 -8.075 1.00 94.44 241 VAL A N 1
ATOM 1852 C CA . VAL A 1 241 ? 12.726 6.749 -7.842 1.00 94.44 241 VAL A CA 1
ATOM 1853 C C . VAL A 1 241 ? 11.621 7.584 -7.197 1.00 94.44 241 VAL A C 1
ATOM 1855 O O . VAL A 1 241 ? 11.744 8.796 -7.094 1.00 94.44 241 VAL A O 1
ATOM 1858 N N . GLN A 1 242 ? 10.523 6.942 -6.783 1.00 95.00 242 GLN A N 1
ATOM 1859 C CA . GLN A 1 242 ? 9.424 7.557 -6.031 1.00 95.00 242 GLN A CA 1
ATOM 1860 C C . GLN A 1 242 ? 8.829 8.838 -6.663 1.00 95.00 242 GLN A C 1
ATOM 1862 O O . GLN A 1 242 ? 8.283 9.680 -5.959 1.00 95.00 242 GLN A O 1
ATOM 1867 N N . CYS A 1 243 ? 8.846 8.959 -7.998 1.00 94.50 243 CYS A N 1
ATOM 1868 C CA . CYS A 1 243 ? 8.299 10.116 -8.725 1.00 94.50 243 CYS A CA 1
ATOM 1869 C C . CYS A 1 243 ? 6.762 10.158 -8.820 1.00 94.50 243 CYS A C 1
ATOM 1871 O O . CYS A 1 243 ? 6.195 11.052 -9.446 1.00 94.50 243 CYS A O 1
ATOM 1873 N N . LEU A 1 244 ? 6.081 9.156 -8.260 1.00 94.56 244 LEU A N 1
ATOM 1874 C CA . LEU A 1 244 ? 4.640 8.944 -8.370 1.00 94.56 244 LEU A CA 1
ATOM 1875 C C . LEU A 1 244 ? 3.992 8.962 -6.979 1.00 94.56 244 LEU A C 1
ATOM 1877 O O . LEU A 1 244 ? 4.529 8.351 -6.051 1.00 94.56 244 LEU A O 1
ATOM 1881 N N . PRO A 1 245 ? 2.810 9.585 -6.818 1.00 91.75 245 PRO A N 1
ATOM 1882 C CA . PRO A 1 245 ? 2.209 9.780 -5.505 1.00 91.75 245 PRO A CA 1
ATOM 1883 C C . PRO A 1 245 ? 1.752 8.465 -4.856 1.00 91.75 245 PRO A C 1
ATOM 1885 O O . PRO A 1 245 ? 1.152 7.592 -5.493 1.00 91.75 245 PRO A O 1
ATOM 1888 N N . ARG A 1 246 ? 1.974 8.360 -3.541 1.00 92.69 246 ARG A N 1
ATOM 1889 C CA . ARG A 1 246 ? 1.537 7.247 -2.686 1.00 92.69 246 ARG A CA 1
ATOM 1890 C C . ARG A 1 246 ? 1.320 7.737 -1.255 1.00 92.69 246 ARG A C 1
ATOM 1892 O O . ARG A 1 246 ? 2.201 8.375 -0.695 1.00 92.69 246 ARG A O 1
ATOM 1899 N N . LYS A 1 247 ? 0.179 7.390 -0.649 1.00 91.25 247 LYS A N 1
ATOM 1900 C CA . LYS A 1 247 ? -0.131 7.694 0.767 1.00 91.25 247 LYS A CA 1
ATOM 1901 C C . LYS A 1 247 ? -0.764 6.533 1.538 1.00 91.25 247 LYS A C 1
ATOM 1903 O O . LYS A 1 247 ? -0.862 6.585 2.756 1.00 91.25 247 LYS A O 1
ATOM 1908 N N . THR A 1 248 ? -1.248 5.497 0.851 1.00 92.56 248 THR A N 1
ATOM 1909 C CA . THR A 1 248 ? -2.138 4.479 1.458 1.00 92.56 248 THR A CA 1
ATOM 1910 C C . THR A 1 248 ? -1.514 3.099 1.665 1.00 92.56 248 THR A C 1
ATOM 1912 O O . THR A 1 248 ? -2.209 2.160 2.052 1.00 92.56 248 THR A O 1
ATOM 1915 N N . ARG A 1 249 ? -0.223 2.948 1.375 1.00 91.62 249 ARG A N 1
ATOM 1916 C CA . ARG A 1 249 ? 0.572 1.705 1.464 1.00 91.62 249 ARG A CA 1
ATOM 1917 C C . ARG A 1 249 ? 2.045 2.039 1.468 1.00 91.62 249 ARG A C 1
ATOM 1919 O O . ARG A 1 249 ? 2.359 3.149 1.071 1.00 91.62 249 ARG A O 1
ATOM 1926 N N . ASP A 1 250 ? 2.913 1.093 1.792 1.00 92.50 250 ASP A N 1
ATOM 1927 C CA . ASP A 1 250 ? 4.361 1.299 1.731 1.00 92.50 250 ASP A CA 1
ATOM 1928 C C . ASP A 1 250 ? 4.910 1.329 0.307 1.00 92.50 250 ASP A C 1
ATOM 1930 O O . ASP A 1 250 ? 4.303 0.816 -0.640 1.00 92.50 250 ASP A O 1
ATOM 1934 N N . HIS A 1 251 ? 6.084 1.940 0.182 1.00 95.06 251 HIS A N 1
ATOM 1935 C CA . HIS A 1 251 ? 6.937 1.753 -0.982 1.00 95.06 251 HIS A CA 1
ATOM 1936 C C . HIS A 1 251 ? 7.495 0.320 -0.989 1.00 95.06 251 HIS A C 1
ATOM 1938 O O . HIS A 1 251 ? 7.583 -0.335 0.052 1.00 95.06 251 HIS A O 1
ATOM 1944 N N . LYS A 1 252 ? 7.762 -0.193 -2.187 1.00 95.06 252 LYS A N 1
ATOM 1945 C CA . LYS A 1 252 ? 8.299 -1.524 -2.435 1.00 95.06 252 LYS A CA 1
ATOM 1946 C C . LYS A 1 252 ? 9.705 -1.373 -2.982 1.00 95.06 252 LYS A C 1
ATOM 1948 O O . LYS A 1 252 ? 9.884 -0.992 -4.137 1.00 95.06 252 LYS A O 1
ATOM 1953 N N . ASP A 1 253 ? 10.674 -1.699 -2.139 1.00 94.94 253 ASP A N 1
ATOM 1954 C CA . ASP A 1 253 ? 12.078 -1.702 -2.519 1.00 94.94 253 ASP A CA 1
ATOM 1955 C C . ASP A 1 253 ? 12.393 -2.875 -3.443 1.00 94.94 253 ASP A C 1
ATOM 1957 O O . ASP A 1 253 ? 11.863 -3.981 -3.291 1.00 94.94 253 ASP A O 1
ATOM 1961 N N . ILE A 1 254 ? 13.304 -2.629 -4.379 1.00 95.50 254 ILE A N 1
ATOM 1962 C CA . ILE A 1 254 ? 13.928 -3.685 -5.169 1.00 95.50 254 ILE A CA 1
ATOM 1963 C C . ILE A 1 254 ? 14.893 -4.433 -4.242 1.00 95.50 254 ILE A C 1
ATOM 1965 O O . ILE A 1 254 ? 15.768 -3.817 -3.635 1.00 95.50 254 ILE A O 1
ATOM 1969 N N . LYS A 1 255 ? 14.731 -5.752 -4.123 1.00 95.50 255 LYS A N 1
ATOM 1970 C CA . LYS A 1 255 ? 15.603 -6.618 -3.309 1.00 95.50 255 LYS A CA 1
ATOM 1971 C C . LYS A 1 255 ? 16.652 -7.358 -4.124 1.00 95.50 255 LYS A C 1
ATOM 1973 O O . LYS A 1 255 ? 17.628 -7.836 -3.557 1.00 95.50 255 LYS A O 1
ATOM 1978 N N . GLY A 1 256 ? 16.458 -7.457 -5.434 1.00 94.31 256 GLY A N 1
ATOM 1979 C CA . GLY A 1 256 ? 17.350 -8.217 -6.293 1.00 94.31 256 GLY A CA 1
ATOM 1980 C C . GLY A 1 256 ? 16.884 -8.261 -7.740 1.00 94.31 256 GLY A C 1
ATOM 1981 O O . GLY A 1 256 ? 16.202 -7.355 -8.231 1.00 94.31 256 GLY A O 1
ATOM 1982 N N . GLY A 1 257 ? 17.271 -9.339 -8.413 1.00 93.94 257 GLY A N 1
ATOM 1983 C CA . GLY A 1 257 ? 16.958 -9.593 -9.810 1.00 93.94 257 GLY A CA 1
ATOM 1984 C C . GLY A 1 257 ? 18.188 -9.771 -10.697 1.00 93.94 257 GLY A C 1
ATOM 1985 O O . GLY A 1 257 ? 19.342 -9.612 -10.282 1.00 93.94 257 GLY A O 1
ATOM 1986 N N . THR A 1 258 ? 17.956 -10.099 -11.962 1.00 94.94 258 THR A N 1
ATOM 1987 C CA . THR A 1 258 ? 18.994 -10.488 -12.926 1.00 94.94 258 THR A CA 1
ATOM 1988 C C . THR A 1 258 ? 19.160 -9.433 -14.018 1.00 94.94 258 THR A C 1
ATOM 1990 O O . THR A 1 258 ? 18.289 -8.599 -14.251 1.00 94.94 258 THR A O 1
ATOM 1993 N N . LEU A 1 259 ? 20.343 -9.401 -14.632 1.00 95.56 259 LEU A N 1
ATOM 1994 C CA . LEU A 1 259 ? 20.608 -8.608 -15.831 1.00 95.56 259 LEU A CA 1
ATOM 1995 C C . LEU A 1 259 ? 21.364 -9.505 -16.800 1.00 95.56 259 LEU A C 1
ATOM 1997 O O . LEU A 1 259 ? 22.416 -10.033 -16.444 1.00 95.56 259 LEU A O 1
ATOM 2001 N N . THR A 1 260 ? 20.837 -9.662 -18.008 1.00 95.00 260 THR A N 1
ATOM 2002 C CA . THR A 1 260 ? 21.505 -10.386 -19.093 1.00 95.00 260 THR A CA 1
ATOM 2003 C C . THR A 1 260 ? 21.719 -9.457 -20.277 1.00 95.00 260 THR A C 1
ATOM 2005 O O . THR A 1 260 ? 20.838 -8.662 -20.606 1.00 95.00 260 THR A O 1
ATOM 2008 N N . TYR A 1 261 ? 22.876 -9.576 -20.924 1.00 95.25 261 TYR A N 1
ATOM 2009 C CA . TYR A 1 261 ? 23.274 -8.757 -22.063 1.00 95.25 261 TYR A CA 1
ATOM 2010 C C . TYR A 1 261 ? 23.721 -9.647 -23.225 1.00 95.25 261 TYR A C 1
ATOM 2012 O O . TYR A 1 261 ? 24.578 -10.511 -23.051 1.00 95.25 261 TYR A O 1
ATOM 2020 N N . ASN A 1 262 ? 23.147 -9.424 -24.406 1.00 94.38 262 ASN A N 1
ATOM 2021 C CA . ASN A 1 262 ? 23.541 -10.068 -25.650 1.00 94.38 262 ASN A CA 1
ATOM 2022 C C . ASN A 1 262 ? 24.332 -9.072 -26.507 1.00 94.38 262 ASN A C 1
ATOM 2024 O O . ASN A 1 262 ? 23.779 -8.107 -27.038 1.00 94.38 262 ASN A O 1
ATOM 2028 N N . ASN A 1 263 ? 25.630 -9.332 -26.650 1.00 92.62 263 ASN A N 1
ATOM 2029 C CA . ASN A 1 263 ? 26.527 -8.468 -27.403 1.00 92.62 263 ASN A CA 1
ATOM 2030 C C . ASN A 1 263 ? 26.235 -8.456 -28.911 1.00 92.62 263 ASN A C 1
ATOM 2032 O O . ASN A 1 263 ? 26.444 -7.428 -29.543 1.00 92.62 263 ASN A O 1
ATOM 2036 N N . ASP A 1 264 ? 25.716 -9.547 -29.470 1.00 94.06 264 ASP A N 1
ATOM 2037 C CA . ASP A 1 264 ? 25.460 -9.677 -30.910 1.00 94.06 264 ASP A CA 1
ATOM 2038 C C . ASP A 1 264 ? 24.235 -8.869 -31.355 1.00 94.06 264 ASP A C 1
ATOM 2040 O O . ASP A 1 264 ? 24.136 -8.455 -32.506 1.00 94.06 264 ASP A O 1
ATOM 2044 N N . LEU A 1 265 ? 23.308 -8.598 -30.431 1.00 94.75 265 LEU A N 1
ATOM 2045 C CA . LEU A 1 265 ? 22.177 -7.697 -30.668 1.00 94.75 265 LEU A CA 1
ATOM 2046 C C . LEU A 1 265 ? 22.542 -6.227 -30.426 1.00 94.75 265 LEU A C 1
ATOM 2048 O O . LEU A 1 265 ? 21.801 -5.331 -30.820 1.00 94.75 265 LEU A O 1
ATOM 2052 N N . CYS A 1 266 ? 23.644 -5.944 -29.734 1.00 95.50 266 CYS A N 1
ATOM 2053 C CA . CYS A 1 266 ? 23.975 -4.586 -29.335 1.00 95.50 266 CYS A CA 1
ATOM 2054 C C . CYS A 1 266 ? 24.449 -3.746 -30.524 1.00 95.50 266 CYS A C 1
ATOM 2056 O O . CYS A 1 266 ? 25.511 -3.981 -31.091 1.00 95.50 266 CYS A O 1
ATOM 2058 N N . ILE A 1 267 ? 23.702 -2.687 -30.835 1.00 95.44 267 ILE A N 1
ATOM 2059 C CA . ILE A 1 267 ? 24.052 -1.731 -31.897 1.00 95.44 267 ILE A CA 1
ATOM 2060 C C . ILE A 1 267 ? 24.925 -0.560 -31.411 1.00 95.44 267 ILE A C 1
ATOM 2062 O O . ILE A 1 267 ? 25.086 0.418 -32.130 1.00 95.44 267 ILE A O 1
ATOM 2066 N N . MET A 1 268 ? 25.434 -0.611 -30.173 1.00 95.06 268 MET A N 1
ATOM 2067 C CA . MET A 1 268 ? 26.312 0.418 -29.584 1.00 95.06 268 MET A CA 1
ATOM 2068 C C . MET A 1 268 ? 25.768 1.862 -29.662 1.00 95.06 268 MET A C 1
ATOM 2070 O O . MET A 1 268 ? 26.520 2.814 -29.815 1.00 95.06 268 MET A O 1
ATOM 2074 N N . CYS A 1 269 ? 24.452 2.047 -29.507 1.00 95.69 269 CYS A N 1
ATOM 2075 C CA . CYS A 1 269 ? 23.808 3.373 -29.515 1.00 95.69 269 CYS A CA 1
ATOM 2076 C C . CYS A 1 269 ? 23.896 4.144 -28.181 1.00 95.69 269 CYS A 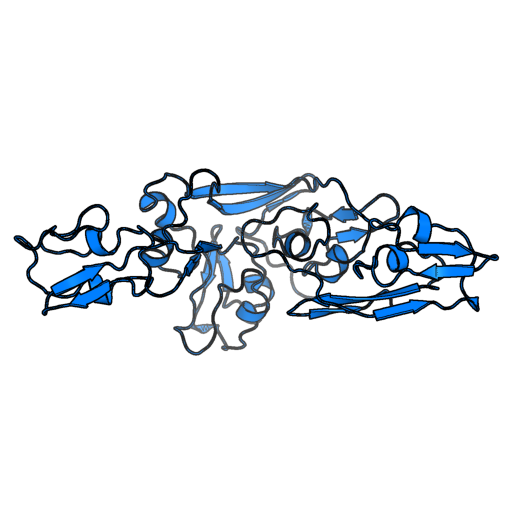C 1
ATOM 2078 O O . CYS A 1 269 ? 23.372 5.251 -28.079 1.00 95.69 269 CYS A O 1
ATOM 2080 N N . GLU A 1 270 ? 24.462 3.523 -27.138 1.00 95.75 270 GLU A N 1
ATOM 2081 C CA . GLU A 1 270 ? 24.724 4.103 -25.806 1.00 95.75 270 GLU A CA 1
ATOM 2082 C C . GLU A 1 270 ? 23.507 4.637 -25.021 1.00 95.75 270 GLU A C 1
ATOM 2084 O O . GLU A 1 270 ? 23.651 5.141 -23.911 1.00 95.75 270 GLU A O 1
ATOM 2089 N N . GLN A 1 271 ? 22.279 4.431 -25.504 1.00 95.00 271 GLN A N 1
ATOM 2090 C CA . GLN A 1 271 ? 21.056 4.847 -24.799 1.00 95.00 271 GLN A CA 1
ATOM 2091 C C . GLN A 1 271 ? 20.967 4.281 -23.372 1.00 95.00 271 GLN A C 1
ATOM 2093 O O . GLN A 1 271 ? 20.537 4.966 -22.447 1.00 95.00 271 GLN A O 1
ATOM 2098 N N . CYS A 1 272 ? 21.408 3.037 -23.170 1.00 96.44 272 CYS A N 1
ATOM 2099 C CA . CYS A 1 272 ? 21.437 2.413 -21.848 1.00 96.44 272 CYS A CA 1
ATOM 2100 C C . CYS A 1 272 ? 22.454 3.060 -20.897 1.00 96.44 272 CYS A C 1
ATOM 2102 O O . CYS A 1 272 ? 22.171 3.146 -19.706 1.00 96.44 272 CYS A O 1
ATOM 2104 N N . VAL A 1 273 ? 23.592 3.529 -21.419 1.00 97.38 273 VAL A N 1
ATOM 2105 C CA . VAL A 1 273 ? 24.623 4.252 -20.661 1.00 97.38 273 VAL A CA 1
ATOM 2106 C C . VAL A 1 273 ? 24.045 5.583 -20.194 1.00 97.38 273 VAL A C 1
ATOM 2108 O O . VAL A 1 273 ? 23.983 5.838 -18.995 1.00 97.38 273 VAL A O 1
ATOM 2111 N N . ASN A 1 274 ? 23.507 6.363 -21.134 1.00 94.94 274 ASN A N 1
ATOM 2112 C CA . ASN A 1 274 ? 22.983 7.704 -20.872 1.00 94.94 274 ASN A CA 1
ATOM 2113 C C . ASN A 1 274 ? 21.734 7.709 -19.978 1.00 94.94 274 ASN A C 1
ATOM 2115 O O . ASN A 1 274 ? 21.510 8.659 -19.237 1.00 94.94 274 ASN A O 1
ATOM 2119 N N . ASN A 1 275 ? 20.911 6.657 -20.033 1.00 93.12 275 ASN A N 1
ATOM 2120 C CA . ASN A 1 275 ? 19.680 6.559 -19.244 1.00 93.12 275 ASN A CA 1
ATOM 2121 C C . ASN A 1 275 ? 19.878 5.846 -17.890 1.00 93.12 275 ASN A C 1
ATOM 2123 O O . ASN A 1 275 ? 18.911 5.657 -17.152 1.00 93.12 275 ASN A O 1
ATOM 2127 N N . CYS A 1 276 ? 21.091 5.388 -17.556 1.00 96.81 276 CYS A N 1
ATOM 2128 C CA . CYS A 1 276 ? 21.330 4.682 -16.301 1.00 96.81 276 CYS A CA 1
ATOM 2129 C C . CYS A 1 276 ? 21.339 5.671 -15.119 1.00 96.81 276 CYS A C 1
ATOM 2131 O O . CYS A 1 276 ? 22.283 6.446 -14.995 1.00 96.81 276 CYS A O 1
ATOM 2133 N N . PRO A 1 277 ? 20.372 5.619 -14.181 1.00 95.44 277 PRO A N 1
ATOM 2134 C CA . PRO A 1 277 ? 20.273 6.614 -13.105 1.00 95.44 277 PRO A CA 1
ATOM 2135 C C . PRO A 1 277 ? 21.392 6.516 -12.058 1.00 95.44 277 PRO A C 1
ATOM 2137 O O . PRO A 1 277 ? 21.516 7.379 -11.199 1.00 95.44 277 PRO A O 1
ATOM 2140 N N . VAL A 1 278 ? 22.174 5.440 -12.104 1.00 96.88 278 VAL A N 1
ATOM 2141 C CA . VAL A 1 278 ? 23.223 5.103 -11.133 1.00 96.88 278 VAL A CA 1
ATOM 2142 C C . VAL A 1 278 ? 24.587 4.929 -11.803 1.00 96.88 278 VAL A C 1
ATOM 2144 O O . VAL A 1 278 ? 25.520 4.433 -11.177 1.00 96.88 278 VAL A O 1
ATOM 2147 N N . ASN A 1 279 ? 24.709 5.312 -13.082 1.00 97.31 279 ASN A N 1
ATOM 2148 C CA . ASN A 1 279 ? 25.953 5.233 -13.858 1.00 97.31 279 ASN A CA 1
ATOM 2149 C C . ASN A 1 279 ? 26.637 3.850 -13.787 1.00 97.31 279 ASN A C 1
ATOM 2151 O O . ASN A 1 279 ? 27.859 3.740 -13.698 1.00 97.31 279 ASN A O 1
ATOM 2155 N N . ALA A 1 280 ? 25.837 2.780 -13.808 1.00 97.88 280 ALA A N 1
ATOM 2156 C CA . ALA A 1 280 ? 26.305 1.397 -13.706 1.00 97.88 280 ALA A CA 1
ATOM 2157 C C . ALA A 1 280 ? 26.732 0.791 -15.055 1.00 97.88 280 ALA A C 1
ATOM 2159 O O . ALA A 1 280 ? 27.069 -0.386 -15.116 1.00 97.88 280 ALA A O 1
ATOM 2160 N N . ILE A 1 281 ? 26.674 1.549 -16.151 1.00 98.12 281 ILE A N 1
ATOM 2161 C CA . ILE A 1 281 ? 26.995 1.063 -17.497 1.00 98.12 281 ILE A CA 1
ATOM 2162 C C . ILE A 1 281 ? 28.022 2.014 -18.103 1.00 98.12 281 ILE A C 1
ATOM 2164 O O . ILE A 1 281 ? 27.863 3.227 -18.023 1.00 98.12 281 ILE A O 1
ATOM 2168 N N . SER A 1 282 ? 29.078 1.465 -18.699 1.00 97.12 282 SER A N 1
ATOM 2169 C CA . SER A 1 282 ? 30.139 2.225 -19.367 1.00 97.12 282 SER A CA 1
ATOM 2170 C C . SER A 1 282 ? 30.594 1.518 -20.642 1.00 97.12 282 SER A C 1
ATOM 2172 O O . SER A 1 282 ? 30.311 0.334 -20.834 1.00 97.12 282 SER A O 1
ATOM 2174 N N . VAL A 1 283 ? 31.306 2.229 -21.516 1.00 96.38 283 VAL A N 1
ATOM 2175 C CA . VAL A 1 283 ? 31.887 1.661 -22.740 1.00 96.38 283 VAL A CA 1
ATOM 2176 C C . VAL A 1 283 ? 33.386 1.448 -22.540 1.00 96.38 283 VAL A C 1
ATOM 2178 O O . VAL A 1 283 ? 34.108 2.383 -22.199 1.00 96.38 283 VAL A O 1
ATOM 2181 N N . LYS A 1 284 ? 33.878 0.226 -22.781 1.00 93.38 284 LYS A N 1
ATOM 2182 C CA . LYS A 1 284 ? 35.317 -0.085 -22.853 1.00 93.38 284 LYS A CA 1
ATOM 2183 C C . LYS A 1 284 ? 35.593 -0.974 -24.058 1.00 93.38 284 LYS A C 1
ATOM 2185 O O . LYS A 1 284 ? 34.913 -1.976 -24.251 1.00 93.38 284 LYS A O 1
ATOM 2190 N N . SER A 1 285 ? 36.580 -0.609 -24.876 1.00 89.44 285 SER A N 1
ATOM 2191 C CA . SER A 1 285 ? 36.998 -1.391 -26.055 1.00 89.44 285 SER A CA 1
ATOM 2192 C C . SER A 1 285 ? 35.831 -1.816 -26.962 1.00 89.44 285 SER A C 1
ATOM 2194 O O . SER A 1 285 ? 35.740 -2.973 -27.369 1.00 89.44 285 SER A O 1
ATOM 2196 N N . LYS A 1 286 ? 34.913 -0.878 -27.251 1.00 84.94 286 LYS A N 1
ATOM 2197 C CA . LYS A 1 286 ? 33.685 -1.100 -28.043 1.00 84.94 286 LYS A CA 1
ATOM 2198 C C . LYS A 1 286 ? 32.732 -2.171 -27.476 1.00 84.94 286 LYS A C 1
ATOM 2200 O O . LYS A 1 286 ? 31.965 -2.764 -28.226 1.00 84.94 286 LYS A O 1
ATOM 2205 N N . LYS A 1 287 ? 32.755 -2.412 -26.162 1.00 88.56 287 LYS A N 1
ATOM 2206 C CA . LYS A 1 287 ? 31.801 -3.273 -25.450 1.00 88.56 287 LYS A CA 1
ATOM 2207 C C . LYS A 1 287 ? 31.191 -2.532 -24.266 1.00 88.56 287 LYS A C 1
ATOM 2209 O O . LYS A 1 287 ? 31.842 -1.681 -23.657 1.00 88.56 287 LYS A O 1
ATOM 2214 N N . LEU A 1 288 ? 29.952 -2.883 -23.931 1.00 96.12 288 LEU A N 1
ATOM 2215 C CA . LEU A 1 288 ? 29.322 -2.431 -22.696 1.00 96.12 288 LEU A CA 1
ATOM 2216 C C . LEU A 1 288 ? 29.908 -3.190 -21.502 1.00 96.12 288 LEU A C 1
ATOM 2218 O O . LEU A 1 288 ? 30.034 -4.414 -21.530 1.00 96.12 288 LEU A O 1
ATOM 2222 N N . VAL A 1 289 ? 30.244 -2.450 -20.452 1.00 96.12 289 VAL A N 1
ATOM 2223 C CA . VAL A 1 289 ? 30.706 -2.969 -19.165 1.00 96.12 289 VAL A CA 1
ATOM 2224 C C . VAL A 1 289 ? 29.715 -2.542 -18.095 1.00 96.12 289 VAL A C 1
ATOM 2226 O O . VAL A 1 289 ? 29.387 -1.359 -17.988 1.00 96.12 289 VAL A O 1
ATOM 2229 N N . PHE A 1 290 ? 29.256 -3.514 -17.308 1.00 97.44 290 PHE A N 1
ATOM 2230 C CA . PHE A 1 290 ? 28.245 -3.336 -16.272 1.00 97.44 290 PHE A CA 1
ATOM 2231 C C . PHE A 1 290 ? 28.886 -3.442 -14.887 1.00 97.44 290 PHE A C 1
ATOM 2233 O O . PHE A 1 290 ? 29.513 -4.448 -14.559 1.00 97.44 290 PHE A O 1
ATOM 2240 N N . ASP A 1 291 ? 28.709 -2.406 -14.077 1.00 97.69 291 ASP A N 1
ATOM 2241 C CA . ASP A 1 291 ? 29.049 -2.380 -12.660 1.00 97.69 291 ASP A CA 1
ATOM 2242 C C . ASP A 1 291 ? 27.847 -2.905 -11.867 1.00 97.69 291 ASP A C 1
ATOM 2244 O O . ASP A 1 291 ? 26.844 -2.213 -11.660 1.00 97.69 291 ASP A O 1
ATOM 2248 N N . MET A 1 292 ? 27.921 -4.176 -11.477 1.00 96.25 292 MET A N 1
ATOM 2249 C CA . MET A 1 292 ? 26.813 -4.847 -10.802 1.00 96.25 292 MET A CA 1
ATOM 2250 C C . MET A 1 292 ? 26.657 -4.428 -9.339 1.00 96.25 292 MET A C 1
ATOM 2252 O O . MET A 1 292 ? 25.574 -4.625 -8.796 1.00 96.25 292 MET A O 1
ATOM 2256 N N . GLU A 1 293 ? 27.671 -3.802 -8.736 1.00 96.00 293 GLU A N 1
ATOM 2257 C CA . GLU A 1 293 ? 27.576 -3.240 -7.384 1.00 96.00 293 GLU A CA 1
ATOM 2258 C C . GLU A 1 293 ? 26.739 -1.957 -7.383 1.00 96.00 293 GLU A C 1
ATOM 2260 O O . GLU A 1 293 ? 25.937 -1.736 -6.478 1.00 96.00 293 GLU A O 1
ATOM 2265 N N . LYS A 1 294 ? 26.850 -1.135 -8.435 1.00 97.00 294 LYS A N 1
ATOM 2266 C CA . LYS A 1 294 ? 26.000 0.059 -8.606 1.00 97.00 294 LYS A CA 1
ATOM 2267 C C . LYS A 1 294 ? 24.603 -0.254 -9.133 1.00 97.00 294 LYS A C 1
ATOM 2269 O O . LYS A 1 294 ? 23.689 0.558 -9.000 1.00 97.00 294 LYS A O 1
ATOM 2274 N N . CYS A 1 295 ? 24.421 -1.388 -9.803 1.00 97.19 295 CYS A N 1
ATOM 2275 C CA . CYS A 1 295 ? 23.183 -1.704 -10.505 1.00 97.19 295 CYS A CA 1
ATOM 2276 C C . CYS A 1 295 ? 22.007 -1.959 -9.545 1.00 97.19 295 CYS A C 1
ATOM 2278 O O . CYS A 1 295 ? 21.907 -3.013 -8.927 1.00 97.19 295 CYS A O 1
ATOM 2280 N N . ILE A 1 296 ? 21.023 -1.058 -9.534 1.00 95.50 296 ILE A N 1
ATOM 2281 C CA . ILE A 1 296 ? 19.802 -1.193 -8.713 1.00 95.50 296 ILE A CA 1
ATOM 2282 C C . ILE A 1 296 ? 18.691 -2.043 -9.355 1.00 95.50 296 ILE A C 1
ATOM 2284 O O . ILE A 1 296 ? 17.552 -2.014 -8.899 1.00 95.50 296 ILE A O 1
ATOM 2288 N N . LYS A 1 297 ? 18.971 -2.723 -10.475 1.00 96.38 297 LYS A N 1
ATOM 2289 C CA . LYS A 1 297 ? 18.004 -3.566 -11.215 1.00 96.38 297 LYS A CA 1
ATOM 2290 C C . LYS A 1 297 ? 16.672 -2.882 -11.540 1.00 96.38 297 LYS A C 1
ATOM 2292 O O . LYS A 1 297 ? 15.632 -3.527 -11.607 1.00 96.38 297 LYS A O 1
ATOM 2297 N N . CYS A 1 298 ? 16.693 -1.575 -11.804 1.00 95.50 298 CYS A N 1
ATOM 2298 C CA . CYS A 1 298 ? 15.473 -0.815 -12.073 1.00 95.50 298 CYS A CA 1
ATOM 2299 C C . CYS A 1 298 ? 14.862 -1.073 -13.457 1.00 95.50 298 CYS A C 1
ATOM 2301 O O . CYS A 1 298 ? 13.727 -0.678 -13.667 1.00 95.50 298 CYS A O 1
ATOM 2303 N N . GLY A 1 299 ? 15.589 -1.671 -14.408 1.00 95.12 299 GLY A N 1
ATOM 2304 C CA . GLY A 1 299 ? 15.079 -1.965 -15.758 1.00 95.12 299 GLY A CA 1
ATOM 2305 C C . GLY A 1 299 ? 15.091 -0.793 -16.750 1.00 95.12 299 GLY A C 1
ATOM 2306 O O . GLY A 1 299 ? 14.665 -0.950 -17.889 1.00 95.12 299 GLY A O 1
ATOM 2307 N N . ALA A 1 300 ? 15.626 0.377 -16.378 1.00 95.00 300 ALA A N 1
ATOM 2308 C CA . ALA A 1 300 ? 15.725 1.536 -17.277 1.00 95.00 300 ALA A CA 1
ATOM 2309 C C . ALA A 1 300 ? 16.545 1.260 -18.555 1.00 95.00 300 ALA A C 1
ATOM 2311 O O . ALA A 1 300 ? 16.190 1.739 -19.630 1.00 95.00 300 ALA A O 1
ATOM 2312 N N . CYS A 1 301 ? 17.619 0.471 -18.453 1.00 96.00 301 CYS A N 1
ATOM 2313 C CA . CYS A 1 301 ? 18.462 0.095 -19.589 1.00 96.00 301 CYS A CA 1
ATOM 2314 C C . CYS A 1 301 ? 17.808 -0.932 -20.529 1.00 96.00 301 CYS A C 1
ATOM 2316 O O . CYS A 1 301 ? 18.004 -0.839 -21.736 1.00 96.00 301 CYS A O 1
ATOM 2318 N N . ASP A 1 302 ? 17.017 -1.865 -19.994 1.00 95.19 302 ASP A N 1
ATOM 2319 C CA . ASP A 1 302 ? 16.186 -2.794 -20.773 1.00 95.19 302 ASP A CA 1
ATOM 2320 C C . ASP A 1 302 ? 15.131 -2.002 -21.554 1.00 95.19 302 ASP A C 1
ATOM 2322 O O . ASP A 1 302 ? 15.091 -2.029 -22.784 1.00 95.19 302 ASP A O 1
ATOM 2326 N N . ASN A 1 303 ? 14.364 -1.163 -20.851 1.00 92.25 303 ASN A N 1
ATOM 2327 C CA . ASN A 1 303 ? 13.274 -0.414 -21.462 1.00 92.25 303 ASN A CA 1
ATOM 2328 C C . ASN A 1 303 ? 13.758 0.595 -22.528 1.00 92.25 303 ASN A C 1
ATOM 2330 O O . ASN A 1 303 ? 13.045 0.873 -23.489 1.00 92.25 303 ASN A O 1
ATOM 2334 N N . ILE A 1 304 ? 14.962 1.152 -22.417 1.00 93.00 304 ILE A N 1
ATOM 2335 C CA . ILE A 1 304 ? 15.468 2.077 -23.442 1.00 93.00 304 ILE A CA 1
ATOM 2336 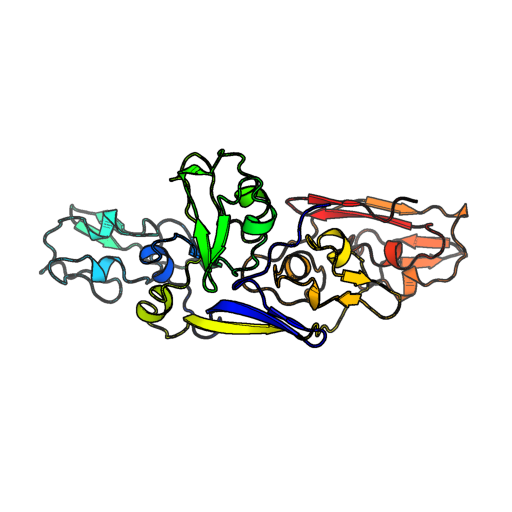C C . ILE A 1 304 ? 16.130 1.361 -24.630 1.00 93.00 304 ILE A C 1
ATOM 2338 O O . ILE A 1 304 ? 16.358 1.994 -25.655 1.00 93.00 304 ILE A O 1
ATOM 2342 N N . CYS A 1 305 ? 16.455 0.066 -24.527 1.00 94.19 305 CYS A N 1
ATOM 2343 C CA . CYS A 1 305 ? 17.225 -0.638 -25.550 1.00 94.19 305 CYS A CA 1
ATOM 2344 C C . CYS A 1 305 ? 16.368 -0.929 -26.800 1.00 94.19 305 CYS A C 1
ATOM 2346 O O . CYS A 1 305 ? 15.483 -1.786 -26.740 1.00 94.19 305 CYS A O 1
ATOM 2348 N N . PRO A 1 306 ? 16.638 -0.296 -27.961 1.00 93.00 306 PRO A N 1
ATOM 2349 C CA . PRO A 1 306 ? 15.860 -0.550 -29.177 1.00 93.00 306 PRO A CA 1
ATOM 2350 C C . PRO A 1 306 ? 16.151 -1.926 -29.790 1.00 93.00 306 PRO A C 1
ATOM 2352 O O . PRO A 1 306 ? 15.325 -2.466 -30.517 1.00 93.00 306 PRO A O 1
ATOM 2355 N N . ALA A 1 307 ? 17.320 -2.500 -29.493 1.00 94.94 307 ALA A N 1
ATOM 2356 C CA . ALA A 1 307 ? 17.765 -3.772 -30.050 1.00 94.94 307 ALA A CA 1
ATOM 2357 C C . ALA A 1 307 ? 17.430 -4.986 -29.167 1.00 94.94 307 ALA A C 1
ATOM 2359 O O . ALA A 1 307 ? 17.796 -6.110 -29.506 1.00 94.94 307 ALA A O 1
ATOM 2360 N N . TYR A 1 308 ? 16.762 -4.775 -28.023 1.00 93.75 308 TYR A N 1
ATOM 2361 C CA . TYR A 1 308 ? 16.449 -5.834 -27.051 1.00 93.75 308 TYR A CA 1
ATOM 2362 C C . TYR A 1 308 ? 17.692 -6.637 -26.621 1.00 93.75 308 TYR A C 1
ATOM 2364 O O . TYR A 1 308 ? 17.629 -7.839 -26.365 1.00 93.75 308 TYR A O 1
ATOM 2372 N N . ALA A 1 309 ? 18.844 -5.962 -26.575 1.00 95.75 309 ALA A N 1
ATOM 2373 C CA . ALA A 1 309 ? 20.130 -6.546 -26.215 1.00 95.75 309 ALA A CA 1
ATOM 2374 C C . ALA A 1 309 ? 20.308 -6.687 -24.697 1.00 95.75 309 ALA A C 1
ATOM 2376 O O . ALA A 1 309 ? 21.194 -7.410 -24.256 1.00 95.75 309 ALA A O 1
ATOM 2377 N N . ILE A 1 310 ? 19.495 -5.997 -23.894 1.00 95.56 310 ILE A N 1
ATOM 2378 C CA . ILE A 1 310 ? 19.534 -6.030 -22.430 1.00 95.56 310 ILE A CA 1
ATOM 2379 C C . ILE A 1 310 ? 18.174 -6.509 -21.933 1.00 95.56 310 ILE A C 1
ATOM 2381 O O . ILE A 1 310 ? 17.155 -5.965 -22.344 1.00 95.56 310 ILE A O 1
ATOM 2385 N N . ASN A 1 311 ? 18.172 -7.481 -21.024 1.00 95.31 311 ASN A N 1
ATOM 2386 C CA . ASN A 1 311 ? 16.984 -7.894 -20.284 1.00 95.31 311 ASN A CA 1
ATOM 2387 C C . ASN A 1 311 ? 17.260 -7.773 -18.783 1.00 95.31 311 ASN A C 1
ATOM 2389 O O . ASN A 1 311 ? 18.314 -8.209 -18.307 1.00 95.31 311 ASN A O 1
ATOM 2393 N N . VAL A 1 312 ? 16.336 -7.147 -18.054 1.00 96.00 312 VAL A N 1
ATOM 2394 C CA . VAL A 1 312 ? 16.419 -6.982 -16.601 1.00 96.00 312 VAL A CA 1
ATOM 2395 C C . VAL A 1 312 ? 15.182 -7.577 -15.953 1.00 96.00 312 VAL A C 1
ATOM 2397 O O . VAL A 1 312 ? 14.063 -7.139 -16.204 1.00 96.00 312 VAL A O 1
ATOM 2400 N N . GLN A 1 313 ? 15.394 -8.531 -15.054 1.00 95.25 313 GLN A N 1
ATOM 2401 C CA . GLN A 1 313 ? 14.372 -8.993 -14.125 1.00 95.25 313 GLN A CA 1
ATOM 2402 C C . GLN A 1 313 ? 14.515 -8.198 -12.828 1.00 95.25 313 GLN A C 1
ATOM 2404 O O . GLN A 1 313 ? 15.603 -8.151 -12.256 1.00 95.25 313 GLN A O 1
ATOM 2409 N N . THR A 1 314 ? 13.433 -7.584 -12.359 1.00 96.50 314 THR A N 1
ATOM 2410 C CA . THR A 1 314 ? 13.400 -6.820 -11.105 1.00 96.50 314 THR A CA 1
ATOM 2411 C C . THR A 1 314 ? 12.628 -7.597 -10.047 1.00 96.50 314 THR A C 1
ATOM 2413 O O . THR A 1 314 ? 11.467 -7.953 -10.262 1.00 96.50 314 THR A O 1
ATOM 2416 N N . GLU A 1 315 ? 13.238 -7.825 -8.887 1.00 96.31 315 GLU A N 1
ATOM 2417 C CA . GLU A 1 315 ? 12.615 -8.566 -7.785 1.00 96.31 315 GLU A CA 1
ATOM 2418 C C . GLU A 1 315 ? 12.243 -7.636 -6.630 1.00 96.31 315 GLU A C 1
ATOM 2420 O O . GLU A 1 315 ? 13.079 -6.898 -6.107 1.00 96.31 315 GLU A O 1
ATOM 2425 N N . PHE A 1 316 ? 10.976 -7.697 -6.228 1.00 95.00 316 PHE A N 1
ATOM 2426 C CA . PHE A 1 316 ? 10.416 -7.066 -5.035 1.00 95.00 316 PHE A CA 1
ATOM 2427 C C . PHE A 1 316 ? 10.011 -8.151 -4.031 1.00 95.00 316 PHE A C 1
ATOM 2429 O O . PHE A 1 316 ? 9.793 -9.297 -4.418 1.00 95.00 316 PHE A O 1
ATOM 2436 N N . ASP A 1 317 ? 9.790 -7.774 -2.768 1.00 87.88 317 ASP A N 1
ATOM 2437 C CA . ASP A 1 317 ? 9.380 -8.707 -1.699 1.00 87.88 317 ASP A CA 1
ATOM 2438 C C . ASP A 1 317 ? 8.161 -9.578 -2.050 1.00 87.88 317 ASP A C 1
ATOM 2440 O O . ASP A 1 317 ? 8.019 -10.689 -1.548 1.00 87.88 317 ASP A O 1
ATOM 2444 N N . ASP A 1 318 ? 7.231 -9.055 -2.854 1.00 89.00 318 ASP A N 1
ATOM 2445 C CA . ASP A 1 318 ? 5.961 -9.716 -3.153 1.00 89.00 318 ASP A CA 1
ATOM 2446 C C . ASP A 1 318 ? 5.728 -10.022 -4.633 1.00 89.00 318 ASP A C 1
ATOM 2448 O O . ASP A 1 318 ? 4.677 -10.576 -4.969 1.00 89.00 318 ASP A O 1
ATOM 2452 N N . LYS A 1 319 ? 6.673 -9.680 -5.521 1.00 90.94 319 LYS A N 1
ATOM 2453 C CA . LYS A 1 319 ? 6.585 -10.029 -6.942 1.00 90.94 319 LYS A CA 1
ATOM 2454 C C . LYS A 1 319 ? 7.893 -9.848 -7.703 1.00 90.94 319 LYS A C 1
ATOM 2456 O O . LYS A 1 319 ? 8.695 -8.971 -7.401 1.00 90.94 319 LYS A O 1
ATOM 2461 N N . THR A 1 320 ? 7.984 -10.569 -8.811 1.00 93.19 320 THR A N 1
ATOM 2462 C CA . THR A 1 320 ? 8.998 -10.371 -9.845 1.00 93.19 320 THR A CA 1
ATOM 2463 C C . THR A 1 320 ? 8.374 -9.673 -11.049 1.00 93.19 320 THR A C 1
ATOM 2465 O O . THR A 1 320 ? 7.267 -10.016 -11.474 1.00 93.19 320 THR A O 1
ATOM 2468 N N . ILE A 1 321 ? 9.067 -8.672 -11.587 1.00 91.62 321 ILE A N 1
ATOM 2469 C CA . ILE A 1 321 ? 8.736 -8.031 -12.858 1.00 91.62 321 ILE A CA 1
ATOM 2470 C C . ILE A 1 321 ? 9.790 -8.464 -13.861 1.00 91.62 321 ILE A C 1
ATOM 2472 O O . ILE A 1 321 ? 10.969 -8.149 -13.712 1.00 91.62 321 ILE A O 1
ATOM 2476 N N . ASN A 1 322 ? 9.350 -9.200 -14.873 1.00 86.69 322 ASN A N 1
ATOM 2477 C CA . ASN A 1 322 ? 10.220 -9.583 -15.968 1.00 86.69 322 ASN A CA 1
ATOM 2478 C C . ASN A 1 322 ? 10.397 -8.392 -16.908 1.00 86.69 322 ASN A C 1
ATOM 2480 O O . ASN A 1 322 ? 9.451 -7.636 -17.150 1.00 86.69 322 ASN A O 1
ATOM 2484 N N . GLY A 1 323 ? 11.608 -8.254 -17.437 1.00 71.62 323 GLY A N 1
ATOM 2485 C CA . GLY A 1 323 ? 11.916 -7.332 -18.518 1.00 71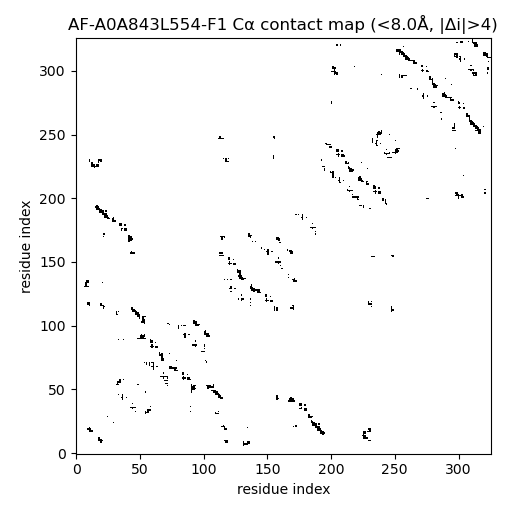.62 323 GLY A CA 1
ATOM 2486 C C . GLY A 1 323 ? 11.093 -7.621 -19.769 1.00 71.62 323 GLY A C 1
ATOM 2487 O O . GLY A 1 323 ? 10.345 -8.606 -19.826 1.00 71.62 323 GLY A O 1
ATOM 2488 N N . ARG A 1 324 ? 11.241 -6.790 -20.807 1.00 69.19 324 ARG A N 1
ATOM 2489 C CA . ARG A 1 324 ? 10.537 -7.032 -22.074 1.00 69.19 324 ARG A CA 1
ATOM 2490 C C . ARG A 1 324 ? 10.944 -8.408 -22.603 1.00 69.19 324 ARG A C 1
ATOM 2492 O O . ARG A 1 324 ? 12.097 -8.622 -22.973 1.00 69.19 324 ARG A O 1
ATOM 2499 N N . SER A 1 325 ? 10.007 -9.354 -22.605 1.00 50.34 325 SER A N 1
ATOM 2500 C CA . SER A 1 325 ? 10.148 -10.572 -23.401 1.00 50.34 325 SER A CA 1
ATOM 2501 C C . SER A 1 325 ? 10.004 -10.154 -24.862 1.00 50.34 325 SER A C 1
ATOM 2503 O O . SER A 1 325 ? 9.148 -9.319 -25.160 1.00 50.34 325 SER A O 1
ATOM 2505 N N . LYS A 1 326 ? 10.877 -10.674 -25.728 1.00 45.94 326 LYS A N 1
ATOM 2506 C CA . LYS A 1 326 ? 10.760 -10.500 -27.181 1.00 45.94 326 LYS A CA 1
ATOM 2507 C C . LYS A 1 326 ? 9.380 -10.915 -27.682 1.00 45.94 326 LYS A C 1
ATOM 2509 O O . LYS A 1 326 ? 8.841 -11.901 -27.130 1.00 45.94 326 LYS A O 1
#

Solvent-accessible surface area (backbone atoms only — not comparable to full-atom values): 18620 Å² total; per-residue (Å²): 130,86,76,84,71,82,72,48,38,54,58,50,48,37,90,66,32,25,33,35,70,26,70,46,73,43,73,90,51,46,82,65,31,49,42,43,36,78,66,30,90,37,40,22,38,46,70,49,58,43,79,41,28,45,54,78,39,54,55,40,37,75,60,33,93,68,62,26,36,55,98,91,41,76,41,73,90,55,50,79,67,80,55,50,38,44,76,60,33,91,44,54,15,43,48,77,53,94,86,31,81,40,72,37,74,61,90,56,64,64,50,68,31,40,38,63,57,38,52,45,33,34,76,48,34,90,60,59,18,30,36,62,52,87,56,25,62,43,77,41,75,88,48,51,81,80,77,51,43,36,36,75,46,29,83,53,63,48,32,59,65,90,83,78,60,78,83,43,19,45,52,65,83,81,55,54,46,38,75,65,34,92,57,71,21,39,43,80,45,73,49,74,47,67,77,77,70,60,78,74,60,43,32,50,53,44,36,78,58,34,92,66,63,31,45,48,69,53,98,90,30,73,49,68,45,26,63,53,42,44,76,62,40,51,34,18,21,54,33,90,75,56,38,38,72,65,78,36,56,70,74,51,61,70,76,45,63,50,77,50,75,43,74,90,46,51,79,81,77,54,51,36,39,77,46,33,95,62,66,25,43,47,82,54,94,94,37,84,44,74,40,71,89,54,48,74,44,64,27,24,37,28,62,54,36,90,59,64,23,38,39,22,29,28,24,36,96,89,50,75,46,73,38,86,75,132

Mean predicted aligned error: 5.99 Å

Secondary structure (DSSP, 8-state):
-------SSS-EE-SS-EEEEEEEE-TTT-----HHHHT-TT--EEEEE-TTS-----HHHHT-TT--EETTEE-TTT-----HHHHT-TT--EEEETTEEEE------EEEEE-----HHHHT-TTSSEEEETTEEEE-STT-----HHHHT-TTS----TTS-TT-SS-----HHHHT-TTS-EEEEEEEE-----S----SHHHHH-TT--EEE-SS-EEE-GGG-----HHHHS-TT--S---SS----EEE--EEE-TTT-----HHHHT-TT--EEEETTEEEE-TTT-----HHHHH-TT--EEE-EEETTEEE-----

Nearest PDB structures (foldseek):
  5exd-assembly2_K  TM=8.885E-01  e=3.896E-03  Moorella thermoacetica ATCC 39073
  5exd-assembly1_E  TM=6.725E-01  e=4.158E-03  Moorella thermoacetica ATCC 39073
  5exd-assembly2_H  TM=2.295E-01  e=1.288E-03  Moorella thermoacetica ATCC 39073
  5c4i-assembly1_B  TM=2.157E-01  e=6.717E-04  Moorella thermoacetica ATCC 39073
  5c4i-assembly1_E  TM=2.052E-01  e=1.566E-03  Moorella thermoacetica ATCC 39073

Foldseek 3Di:
DPDPDPFQAAFDFDQQKTKAWDKDFAPVLDLLLCLLCLQQPQSQKDKDKDAQAHSQSCPLCVQQPQNQDDSQDGNPVRDPLPCPSCVSPPRNNWDADPSHIHGHHDDMDMDMFGAGRLCQLCVQAPQNLWGRDNNFTHGDPVRDPQPCSSCVSQLLNSDDGDPPDPRGNHHGPPCSSCVSRPRNRIDGDMDMDRPDFDDALQQCPLCQQPPQSQWDGDPVHIDGSRNSDSVSCRSQQARQRNRGDDDRHHRWAFPDWDKAFAFVLDPLPCQLCVSQPQNQWDDDPNDIDGNPVSDRLSNSSCSRGPSNRMWGWTDTPVDIDTGDDD

Sequence (326 aa):
MPKQKQRDGGPIQTKEKAKLLSIAIDEKRCDKGGRCTYYCPAKAIKYEATPGVCTHCDVCMDVCPVGAIKNSFIDYGKCVSCYTCLRECINNAITIKDHRPFINKGESERKLYYCNQCGLCVNACPTDALKWEGGRIRFDSVKCINCNLCVKACPTKIKKGEREKMFTGHCILCGICTTVCKKDAIKLNYREWQGEHEGCIKCGICKEVCPTKCIQVDLNGFKIDLEKCVMCETCGAYCPVQCLPRKTRDHKDIKGGTLTYNNDLCIMCEQCVNNCPVNAISVKSKKLVFDMEKCIKCGACDNICPAYAINVQTEFDDKTINGRSK